Protein AF-A0A662IPY0-F1 (afdb_monomer)

Radius of gyration: 25.34 Å; Cα contacts (8 Å, |Δi|>4): 275; chains: 1; bounding box: 59×75×68 Å

Secondary structure (DSSP, 8-state):
-----------------------HHHHHHHHHHHHHHHHHHHHHHHHHHHHHHHHHHHHHHHT--GGGS-GGGS-----TTHHHHHHHHHHHHTT--HHHHHHHHHHHHHH--TTHHHHHHHHHHTTTS-HHHHHHTHHHHHHHTHHHHHHHHHHHHHHHHHHHHHGGGTT-HHHHHHHHHHHHHHHHHHHHHHHHH--HHHHHHHHHHHHHHHHHHHHHTTTTTSS---

pLDDT: mean 83.61, std 17.64, range [29.97, 98.0]

Structure (mmCIF, N/CA/C/O backbone):
data_AF-A0A662IPY0-F1
#
_entry.id   AF-A0A662IPY0-F1
#
loop_
_atom_site.group_PDB
_atom_site.id
_atom_site.type_symbol
_atom_site.label_atom_id
_atom_site.label_alt_id
_atom_site.label_comp_id
_atom_site.label_asym_id
_atom_site.label_entity_id
_atom_site.label_seq_id
_atom_site.pdbx_PDB_ins_code
_atom_site.Cartn_x
_atom_site.Cartn_y
_atom_site.Cartn_z
_atom_site.occupancy
_atom_site.B_iso_or_equiv
_atom_site.auth_seq_id
_atom_site.auth_comp_id
_atom_site.auth_asym_id
_atom_site.auth_atom_id
_atom_site.pdbx_PDB_model_num
ATOM 1 N N . MET A 1 1 ? 32.790 -61.354 -39.644 1.00 36.28 1 MET A N 1
ATOM 2 C CA . MET A 1 1 ? 32.568 -60.493 -38.460 1.00 36.28 1 MET A CA 1
ATOM 3 C C . MET A 1 1 ? 33.807 -59.638 -38.220 1.00 36.28 1 MET A C 1
ATOM 5 O O . MET A 1 1 ? 34.840 -60.177 -37.854 1.00 36.28 1 MET A O 1
ATOM 9 N N . ARG A 1 2 ? 33.738 -58.328 -38.489 1.00 30.30 2 ARG A N 1
ATOM 10 C CA . ARG A 1 2 ? 34.790 -57.357 -38.140 1.00 30.30 2 ARG A CA 1
ATOM 11 C C . ARG A 1 2 ? 34.234 -56.431 -37.061 1.00 30.30 2 ARG A C 1
ATOM 13 O O . ARG A 1 2 ? 33.261 -55.727 -37.305 1.00 30.30 2 ARG A O 1
ATOM 20 N N . PHE A 1 3 ? 34.842 -56.463 -35.880 1.00 31.56 3 PHE A N 1
ATOM 21 C CA . PHE A 1 3 ? 34.575 -55.521 -34.797 1.00 31.56 3 PHE A CA 1
ATOM 22 C C . PHE A 1 3 ? 35.143 -54.147 -35.168 1.00 31.56 3 PHE A C 1
ATOM 24 O O . PHE A 1 3 ? 36.354 -53.997 -35.324 1.00 31.56 3 PHE A O 1
ATOM 31 N N . VAL A 1 4 ? 34.277 -53.139 -35.281 1.00 36.03 4 VAL A N 1
ATOM 32 C CA . VAL A 1 4 ? 34.678 -51.731 -35.382 1.00 36.03 4 VAL A CA 1
ATOM 33 C C . VAL A 1 4 ? 34.415 -51.070 -34.032 1.00 36.03 4 VAL A C 1
ATOM 35 O O . VAL A 1 4 ? 33.273 -50.825 -33.652 1.00 36.03 4 VAL A O 1
ATOM 38 N N . LYS A 1 5 ? 35.494 -50.772 -33.301 1.00 38.62 5 LYS A N 1
ATOM 39 C CA . LYS A 1 5 ? 35.490 -49.842 -32.165 1.00 38.62 5 LYS A CA 1
ATOM 40 C C . LYS A 1 5 ? 35.165 -48.438 -32.690 1.00 38.62 5 LYS A C 1
ATOM 42 O O . LYS A 1 5 ? 36.007 -47.833 -33.347 1.00 38.62 5 LYS A O 1
ATOM 47 N N . LYS A 1 6 ? 33.999 -47.885 -32.345 1.00 37.50 6 LYS A N 1
ATOM 48 C CA . LYS A 1 6 ? 33.772 -46.431 -32.353 1.00 37.50 6 LYS A CA 1
ATOM 49 C C . LYS A 1 6 ? 33.757 -45.927 -30.913 1.00 37.50 6 LYS A C 1
ATOM 51 O O . LYS A 1 6 ? 32.804 -46.135 -30.172 1.00 37.50 6 LYS A O 1
ATOM 56 N N . ARG A 1 7 ? 34.869 -45.300 -30.523 1.00 37.81 7 ARG A N 1
ATOM 57 C CA . ARG A 1 7 ? 34.953 -44.386 -29.381 1.00 37.81 7 ARG A CA 1
ATOM 58 C C . ARG A 1 7 ? 34.329 -43.047 -29.773 1.00 37.81 7 ARG A C 1
ATOM 60 O O . ARG A 1 7 ? 34.528 -42.600 -30.897 1.00 37.81 7 ARG A O 1
ATOM 67 N N . GLY A 1 8 ? 33.746 -42.380 -28.783 1.00 31.66 8 GLY A N 1
ATOM 68 C CA . GLY A 1 8 ? 33.757 -40.921 -28.699 1.00 31.66 8 GLY A CA 1
ATOM 69 C C . GLY A 1 8 ? 32.453 -40.253 -29.106 1.00 31.66 8 GLY A C 1
ATOM 70 O O . GLY A 1 8 ? 32.097 -40.229 -30.278 1.00 31.66 8 GLY A O 1
ATOM 71 N N . GLY A 1 9 ? 31.779 -39.663 -28.121 1.00 29.97 9 GLY A N 1
ATOM 72 C CA . GLY A 1 9 ? 30.659 -38.763 -28.369 1.00 29.97 9 GLY A CA 1
ATOM 73 C C . GLY A 1 9 ? 29.626 -38.710 -27.253 1.00 29.97 9 GLY A C 1
ATOM 74 O O . GLY A 1 9 ? 28.438 -38.665 -27.552 1.00 29.97 9 GLY A O 1
ATOM 75 N N . TRP A 1 10 ? 30.041 -38.711 -25.980 1.00 31.23 10 TRP A N 1
ATOM 76 C CA . TRP A 1 10 ? 29.195 -38.156 -24.923 1.00 31.23 10 TRP A CA 1
ATOM 77 C C . TRP A 1 10 ? 28.991 -36.674 -25.249 1.00 31.23 10 TRP A C 1
ATOM 79 O O . TRP A 1 10 ? 29.852 -35.838 -24.980 1.00 31.23 10 TRP A O 1
ATOM 89 N N . ARG A 1 11 ? 27.867 -36.361 -25.901 1.00 30.98 11 ARG A N 1
ATOM 90 C CA . ARG A 1 11 ? 27.321 -35.009 -25.946 1.00 30.98 11 ARG A CA 1
ATOM 91 C C . ARG A 1 11 ? 26.931 -34.659 -24.517 1.00 30.98 11 ARG A C 1
ATOM 93 O O . ARG A 1 11 ? 25.821 -34.933 -24.078 1.00 30.98 11 ARG A O 1
ATOM 100 N N . VAL A 1 12 ? 27.887 -34.090 -23.794 1.00 36.81 12 VAL A N 1
ATOM 101 C CA . VAL A 1 12 ? 27.611 -33.267 -22.626 1.00 36.81 12 VAL A CA 1
ATOM 102 C C . VAL A 1 12 ? 26.726 -32.139 -23.143 1.00 36.81 12 VAL A C 1
ATOM 104 O O . VAL A 1 12 ? 27.172 -31.276 -23.898 1.00 36.81 12 VAL A O 1
ATOM 107 N N . LEU A 1 13 ? 25.435 -32.224 -22.828 1.00 35.84 13 LEU A N 1
ATOM 108 C CA . LEU A 1 13 ? 24.511 -31.107 -22.920 1.00 35.84 13 LEU A CA 1
ATOM 109 C C . LEU A 1 13 ? 25.093 -30.012 -22.029 1.00 35.84 13 LEU A C 1
ATOM 111 O O . LEU A 1 13 ? 24.948 -30.047 -20.810 1.00 35.84 13 LEU A O 1
ATOM 115 N N . ASN A 1 14 ? 25.811 -29.077 -22.647 1.00 30.81 14 ASN A N 1
ATOM 116 C CA . ASN A 1 14 ? 26.116 -27.795 -22.044 1.00 30.81 14 ASN A CA 1
ATOM 117 C C . ASN A 1 14 ? 24.769 -27.121 -21.764 1.00 30.81 14 ASN A C 1
ATOM 119 O O . ASN A 1 14 ? 24.220 -26.424 -22.615 1.00 30.81 14 ASN A O 1
ATOM 123 N N . LEU A 1 15 ? 24.239 -27.340 -20.559 1.00 34.00 15 LEU A N 1
ATOM 124 C CA . LEU A 1 15 ? 23.407 -26.367 -19.870 1.00 34.00 15 LEU A CA 1
ATOM 125 C C . LEU A 1 15 ? 24.279 -25.124 -19.692 1.00 34.00 15 LEU A C 1
ATOM 127 O O . LEU A 1 15 ? 24.904 -24.905 -18.658 1.00 34.00 15 LEU A O 1
ATOM 131 N N . HIS A 1 16 ? 24.374 -24.321 -20.748 1.00 34.22 16 HIS A N 1
ATOM 132 C CA . HIS A 1 16 ? 24.657 -22.915 -20.575 1.00 34.22 16 HIS A CA 1
ATOM 133 C C . HIS A 1 16 ? 23.498 -22.380 -19.747 1.00 34.22 16 HIS A C 1
ATOM 135 O O . HIS A 1 16 ? 22.401 -22.151 -20.251 1.00 34.22 16 HIS A O 1
ATOM 141 N N . ALA A 1 17 ? 23.754 -22.212 -18.451 1.00 37.50 17 ALA A N 1
ATOM 142 C CA . ALA A 1 17 ? 23.183 -21.099 -17.732 1.00 37.50 17 ALA A CA 1
ATOM 143 C C . ALA A 1 17 ? 23.476 -19.872 -18.600 1.00 37.50 17 ALA A C 1
ATOM 145 O O . ALA A 1 17 ? 24.597 -19.363 -18.624 1.00 37.50 17 ALA A O 1
ATOM 146 N N . VAL A 1 18 ? 22.495 -19.472 -19.406 1.00 36.94 18 VAL A N 1
ATOM 147 C CA . VAL A 1 18 ? 22.491 -18.161 -20.029 1.00 36.94 18 VAL A CA 1
ATOM 148 C C . VAL A 1 18 ? 22.333 -17.218 -18.851 1.00 36.94 18 VAL A C 1
ATOM 150 O O . VAL A 1 18 ? 21.228 -16.894 -18.427 1.00 36.94 18 VAL A O 1
ATOM 153 N N . VAL A 1 19 ? 23.461 -16.847 -18.250 1.00 42.06 19 VAL A N 1
ATOM 154 C CA . VAL A 1 19 ? 23.542 -15.647 -17.435 1.00 42.06 19 VAL A CA 1
ATOM 155 C C . VAL A 1 19 ? 23.276 -14.533 -18.433 1.00 42.06 19 VAL A C 1
ATOM 157 O O . VAL A 1 19 ? 24.183 -14.079 -19.128 1.00 42.06 19 VAL A O 1
ATOM 160 N N . VAL A 1 20 ? 22.000 -14.187 -18.611 1.00 52.69 20 VAL A N 1
ATOM 161 C CA . VAL A 1 20 ? 21.607 -13.021 -19.392 1.00 52.69 20 VAL A CA 1
ATOM 162 C C . VAL A 1 20 ? 22.327 -11.861 -18.725 1.00 52.69 20 VAL A C 1
ATOM 164 O O . VAL A 1 20 ? 22.060 -11.553 -17.563 1.00 52.69 20 VAL A O 1
ATOM 167 N N . ALA A 1 21 ? 23.311 -11.289 -19.417 1.00 60.31 21 ALA A N 1
ATOM 168 C CA . ALA A 1 21 ? 24.072 -10.175 -18.886 1.00 60.31 21 ALA A CA 1
ATOM 169 C C . ALA A 1 21 ? 23.080 -9.067 -18.516 1.00 60.31 21 ALA A C 1
ATOM 171 O O . ALA A 1 21 ? 22.341 -8.572 -19.369 1.00 60.31 21 ALA A O 1
ATOM 172 N N . VAL A 1 22 ? 23.023 -8.728 -17.228 1.00 72.12 22 VAL A N 1
ATOM 173 C CA . VAL A 1 22 ? 22.152 -7.667 -16.725 1.00 72.12 22 VAL A CA 1
ATOM 174 C C . VAL A 1 22 ? 22.632 -6.361 -17.342 1.00 72.12 22 VAL A C 1
ATOM 176 O O . VAL A 1 22 ? 23.734 -5.896 -17.035 1.00 72.12 22 VAL A O 1
ATOM 179 N N . THR A 1 23 ? 21.827 -5.797 -18.240 1.00 86.00 23 THR A N 1
ATOM 180 C CA . THR A 1 23 ? 22.185 -4.573 -18.961 1.00 86.00 23 THR A CA 1
ATOM 181 C C . THR A 1 23 ? 22.125 -3.359 -18.035 1.00 86.00 23 THR A C 1
ATOM 183 O O . THR A 1 23 ? 21.568 -3.422 -16.933 1.00 86.00 23 THR A O 1
ATOM 186 N N . ALA A 1 24 ? 22.712 -2.239 -18.464 1.00 90.81 24 ALA A N 1
ATOM 187 C CA . ALA A 1 24 ? 22.604 -0.985 -17.726 1.00 90.81 24 ALA A CA 1
ATOM 188 C C . ALA A 1 24 ? 21.128 -0.585 -17.551 1.00 90.81 24 ALA A C 1
ATOM 190 O O . ALA A 1 24 ? 20.704 -0.296 -16.437 1.00 90.81 24 ALA A O 1
ATOM 191 N N . GLU A 1 25 ? 20.320 -0.712 -18.604 1.00 93.94 25 GLU A N 1
ATOM 192 C CA . GLU A 1 25 ? 18.896 -0.351 -18.603 1.00 93.94 25 GLU A CA 1
ATOM 193 C C . GLU A 1 25 ? 18.083 -1.228 -17.639 1.00 93.94 25 GLU A C 1
ATOM 195 O O . GLU A 1 25 ? 17.195 -0.734 -16.945 1.00 93.94 25 GLU A O 1
ATOM 200 N N . ALA A 1 26 ? 18.420 -2.518 -17.523 1.00 93.81 26 ALA A N 1
ATOM 201 C CA . ALA A 1 26 ? 17.806 -3.401 -16.533 1.00 93.81 26 ALA A CA 1
ATOM 202 C C . ALA A 1 26 ? 18.109 -2.937 -15.096 1.00 93.81 26 ALA A C 1
ATOM 204 O O . ALA A 1 26 ? 17.208 -2.886 -14.258 1.00 93.81 26 ALA A O 1
ATOM 205 N N . LYS A 1 27 ? 19.357 -2.540 -14.804 1.00 94.62 27 LYS A N 1
ATOM 206 C CA . LYS A 1 27 ? 19.722 -1.986 -13.486 1.00 94.62 27 LYS A CA 1
ATOM 207 C C . LYS A 1 27 ? 18.994 -0.677 -13.204 1.00 94.62 27 LYS A C 1
ATOM 209 O O . LYS A 1 27 ? 18.576 -0.438 -12.073 1.00 94.62 27 LYS A O 1
ATOM 214 N N . GLU A 1 28 ? 18.831 0.163 -14.219 1.00 95.88 28 GLU A N 1
ATOM 215 C CA . GLU A 1 28 ? 18.117 1.429 -14.096 1.00 95.88 28 GLU A CA 1
ATOM 216 C C . GLU A 1 28 ? 16.639 1.238 -13.753 1.00 95.88 28 GLU A C 1
ATOM 218 O O . GLU A 1 28 ? 16.148 1.853 -12.801 1.00 95.88 28 GLU A O 1
ATOM 223 N N . LEU A 1 29 ? 15.958 0.343 -14.472 1.00 97.38 29 LEU A N 1
ATOM 224 C CA . LEU A 1 29 ? 14.573 -0.024 -14.195 1.00 97.38 29 LEU A CA 1
ATOM 225 C C . LEU A 1 29 ? 14.427 -0.637 -12.798 1.00 97.38 29 LEU A C 1
ATOM 227 O O . LEU A 1 29 ? 13.588 -0.197 -12.011 1.00 97.38 29 LEU A O 1
ATOM 231 N N . ALA A 1 30 ? 15.274 -1.612 -12.458 1.00 96.94 30 ALA A N 1
ATOM 232 C CA . ALA A 1 30 ? 15.253 -2.247 -11.145 1.00 96.94 30 ALA A CA 1
ATOM 233 C C . ALA A 1 30 ? 15.468 -1.231 -10.014 1.00 96.94 30 ALA A C 1
ATOM 235 O O . ALA A 1 30 ? 14.791 -1.299 -8.989 1.00 96.94 30 ALA A O 1
ATOM 236 N N . SER A 1 31 ? 16.363 -0.258 -10.205 1.00 97.19 31 SER A N 1
ATOM 237 C CA . SER A 1 31 ? 16.586 0.820 -9.241 1.00 97.19 31 SER A CA 1
ATOM 238 C C . SER A 1 31 ? 15.331 1.668 -9.032 1.00 97.19 31 SER A C 1
ATOM 240 O O . SER A 1 31 ? 14.985 1.942 -7.886 1.00 97.19 31 SER A O 1
ATOM 242 N N . ALA A 1 32 ? 14.643 2.073 -10.105 1.00 96.81 32 ALA A N 1
ATOM 243 C CA . ALA A 1 32 ? 13.422 2.874 -9.999 1.00 96.81 32 ALA A CA 1
ATOM 244 C C . ALA A 1 32 ? 12.303 2.111 -9.266 1.00 96.81 32 ALA A C 1
ATOM 246 O O . ALA A 1 32 ? 11.664 2.651 -8.362 1.00 96.81 32 ALA A O 1
ATOM 247 N N . LEU A 1 33 ? 12.118 0.829 -9.600 1.00 96.50 33 LEU A N 1
ATOM 248 C CA . LEU A 1 33 ? 11.143 -0.052 -8.950 1.00 96.50 33 LEU A CA 1
ATOM 249 C C . LEU A 1 33 ? 11.457 -0.271 -7.463 1.00 96.50 33 LEU A C 1
ATOM 251 O O . LEU A 1 33 ? 10.564 -0.148 -6.624 1.00 96.50 33 LEU A O 1
ATOM 255 N N . LYS A 1 34 ? 12.726 -0.541 -7.118 1.00 96.31 34 LYS A N 1
ATOM 256 C CA . LYS A 1 34 ? 13.182 -0.673 -5.722 1.00 96.31 34 LYS A CA 1
ATOM 257 C C . LYS A 1 34 ? 12.916 0.585 -4.920 1.00 96.31 34 LYS A C 1
ATOM 259 O O . LYS A 1 34 ? 12.553 0.497 -3.750 1.00 96.31 34 LYS A O 1
ATOM 264 N N . GLU A 1 35 ? 13.119 1.744 -5.529 1.00 95.94 35 GLU A N 1
ATOM 265 C CA . GLU A 1 35 ? 12.922 3.002 -4.835 1.00 95.94 35 GLU A CA 1
ATOM 266 C C . GLU A 1 35 ? 11.445 3.258 -4.521 1.00 95.94 35 GLU A C 1
ATOM 268 O O . GLU A 1 35 ? 11.114 3.552 -3.374 1.00 95.94 35 GLU A O 1
ATOM 273 N N . MET A 1 36 ? 10.546 3.041 -5.489 1.00 94.56 36 MET A N 1
ATOM 274 C CA . MET A 1 36 ? 9.100 3.110 -5.242 1.00 94.56 36 MET A CA 1
ATOM 275 C C . MET A 1 36 ? 8.657 2.103 -4.176 1.00 94.56 36 MET A C 1
ATOM 277 O O . MET A 1 36 ? 7.925 2.463 -3.255 1.00 94.56 36 MET A O 1
ATOM 281 N N . ALA A 1 37 ? 9.143 0.858 -4.255 1.00 93.56 37 ALA A N 1
ATOM 282 C CA . ALA A 1 37 ? 8.852 -0.173 -3.261 1.00 93.56 37 ALA A CA 1
ATOM 283 C C . ALA A 1 37 ? 9.331 0.232 -1.857 1.00 93.56 37 ALA A C 1
ATOM 285 O O . ALA A 1 37 ? 8.626 0.014 -0.873 1.00 93.56 37 ALA A O 1
ATOM 286 N N . ARG A 1 38 ? 10.512 0.854 -1.753 1.00 95.25 38 ARG A N 1
ATOM 287 C CA . ARG A 1 38 ? 11.052 1.355 -0.485 1.00 95.25 38 ARG A CA 1
ATOM 288 C C . ARG A 1 38 ? 10.189 2.473 0.094 1.00 95.25 38 ARG A C 1
ATOM 290 O O . ARG A 1 38 ? 9.841 2.388 1.267 1.00 95.25 38 ARG A O 1
ATOM 297 N N . ILE A 1 39 ? 9.819 3.468 -0.716 1.00 94.94 39 ILE A N 1
ATOM 298 C CA . ILE A 1 39 ? 8.944 4.571 -0.288 1.00 94.94 39 ILE A CA 1
ATOM 299 C C . ILE A 1 39 ? 7.627 4.008 0.259 1.00 94.94 39 ILE A C 1
ATOM 301 O O . ILE A 1 39 ? 7.219 4.342 1.369 1.00 94.94 39 ILE A O 1
ATOM 305 N N . LEU A 1 40 ? 7.001 3.089 -0.479 1.00 92.12 40 LEU A N 1
ATOM 306 C CA . LEU A 1 40 ? 5.762 2.442 -0.054 1.00 92.12 40 LEU A CA 1
ATOM 307 C C . LEU A 1 40 ? 5.911 1.632 1.229 1.00 92.12 40 LEU A C 1
ATOM 309 O O . LEU A 1 40 ? 5.035 1.689 2.086 1.00 92.12 40 LEU A O 1
ATOM 313 N N . LYS A 1 41 ? 7.010 0.891 1.380 1.00 92.06 41 LYS A N 1
ATOM 314 C CA . LYS A 1 41 ? 7.289 0.123 2.595 1.00 92.06 41 LYS A CA 1
ATOM 315 C C . LYS A 1 41 ? 7.454 1.036 3.810 1.00 92.06 41 LYS A C 1
ATOM 317 O O . LYS A 1 41 ? 6.935 0.715 4.879 1.00 92.06 41 LYS A O 1
ATOM 322 N N . ASP A 1 42 ? 8.145 2.162 3.644 1.00 93.44 42 ASP A N 1
ATOM 323 C CA . ASP A 1 42 ? 8.350 3.145 4.707 1.00 93.44 42 ASP A CA 1
ATOM 324 C C . ASP A 1 42 ? 7.023 3.803 5.116 1.00 93.44 42 ASP A C 1
ATOM 326 O O . ASP A 1 42 ? 6.739 3.905 6.311 1.00 93.44 42 ASP A O 1
ATOM 330 N N . VAL A 1 43 ? 6.179 4.184 4.149 1.00 92.81 43 VAL A N 1
ATOM 331 C CA . VAL A 1 43 ? 4.832 4.718 4.418 1.00 92.81 43 VAL A CA 1
ATOM 332 C C . VAL A 1 43 ? 3.944 3.665 5.073 1.00 92.81 43 VAL A C 1
ATOM 334 O O . VAL A 1 43 ? 3.318 3.956 6.087 1.00 92.81 43 VAL A O 1
ATOM 337 N N . ARG A 1 44 ? 3.929 2.428 4.561 1.00 90.50 44 ARG A N 1
ATOM 338 C CA . ARG A 1 44 ? 3.144 1.330 5.143 1.00 90.50 44 ARG A CA 1
ATOM 339 C C . ARG A 1 44 ? 3.478 1.138 6.614 1.00 90.50 44 ARG A C 1
ATOM 341 O O . ARG A 1 44 ? 2.562 1.036 7.417 1.00 90.50 44 ARG A O 1
ATOM 348 N N . ARG A 1 45 ? 4.771 1.099 6.959 1.00 91.44 45 ARG A N 1
ATOM 349 C CA . ARG A 1 45 ? 5.214 0.941 8.349 1.00 91.44 45 ARG A CA 1
ATOM 350 C C . ARG A 1 45 ? 4.698 2.084 9.220 1.00 91.44 45 ARG A C 1
ATOM 352 O O . ARG A 1 45 ? 4.042 1.822 10.210 1.00 91.44 45 ARG A O 1
ATOM 359 N N . LYS A 1 46 ? 4.911 3.335 8.804 1.00 92.12 46 LYS A N 1
ATOM 360 C CA . LYS A 1 46 ? 4.442 4.515 9.546 1.00 92.12 46 LYS A CA 1
ATOM 361 C C . LYS A 1 46 ? 2.932 4.495 9.817 1.00 92.12 46 LYS A C 1
ATOM 363 O O . LYS A 1 46 ? 2.497 4.828 10.910 1.00 92.12 46 LYS A O 1
ATOM 368 N N . VAL A 1 47 ? 2.144 4.142 8.803 1.00 90.88 47 VAL A N 1
ATOM 369 C CA . VAL A 1 47 ? 0.678 4.091 8.895 1.00 90.88 47 VAL A CA 1
ATOM 370 C C . VAL A 1 47 ? 0.226 2.913 9.760 1.00 90.88 47 VAL A C 1
ATOM 372 O O . VAL A 1 47 ? -0.723 3.050 10.524 1.00 90.88 47 VAL A O 1
ATOM 375 N N . TYR A 1 48 ? 0.908 1.770 9.654 1.00 90.19 48 TYR A N 1
ATOM 376 C CA . TYR A 1 48 ? 0.675 0.612 10.511 1.00 90.19 48 TYR A CA 1
ATOM 377 C C . TYR A 1 48 ? 0.933 0.956 11.984 1.00 90.19 48 TYR A C 1
ATOM 379 O O . TYR A 1 48 ? 0.026 0.783 12.790 1.00 90.19 48 TYR A O 1
ATOM 387 N N . ASP A 1 49 ? 2.102 1.521 12.301 1.00 91.75 49 ASP A N 1
ATOM 388 C CA . ASP A 1 49 ? 2.483 1.900 13.668 1.00 91.75 49 ASP A CA 1
ATOM 389 C C . ASP A 1 49 ? 1.466 2.902 14.254 1.00 91.75 49 ASP A C 1
ATOM 391 O O . ASP A 1 49 ? 0.917 2.683 15.330 1.00 91.75 49 ASP A O 1
ATOM 395 N N . ALA A 1 50 ? 1.113 3.951 13.498 1.00 93.12 50 ALA A N 1
ATOM 396 C CA . ALA A 1 50 ? 0.112 4.940 13.913 1.00 93.12 50 ALA A CA 1
ATOM 397 C C . ALA A 1 50 ? -1.277 4.332 14.164 1.00 93.12 50 ALA A C 1
ATOM 399 O O . ALA A 1 50 ? -1.954 4.689 15.127 1.00 93.12 50 ALA A O 1
ATOM 400 N N . SER A 1 51 ? -1.712 3.417 13.298 1.00 91.69 51 SER A N 1
ATOM 401 C CA . SER A 1 51 ? -2.987 2.717 13.448 1.00 91.69 51 SER A CA 1
ATOM 402 C C . SER A 1 51 ? -2.989 1.780 14.658 1.00 91.69 51 SER A C 1
ATOM 404 O O . SER A 1 51 ? -4.002 1.685 15.348 1.00 91.69 51 SER A O 1
ATOM 406 N N . GLU A 1 52 ? -1.893 1.061 14.905 1.00 91.44 52 GLU A N 1
ATOM 407 C CA . GLU A 1 52 ? -1.766 0.164 16.057 1.00 91.44 52 GLU A CA 1
ATOM 408 C C . GLU A 1 52 ? -1.797 0.963 17.364 1.00 91.44 52 GLU A C 1
ATOM 410 O O . GLU A 1 52 ? -2.623 0.678 18.232 1.00 91.44 52 GLU A O 1
ATOM 415 N N . GLU A 1 53 ? -1.009 2.036 17.458 1.00 93.75 53 GLU A N 1
ATOM 416 C CA . GLU A 1 53 ? -1.018 2.932 18.616 1.00 93.75 53 GLU A CA 1
ATOM 417 C C . GLU A 1 53 ? -2.392 3.572 18.855 1.00 93.75 53 GLU A C 1
ATOM 419 O O . GLU A 1 53 ? -2.863 3.615 19.993 1.00 93.75 53 GLU A O 1
ATOM 424 N N . ALA A 1 54 ? -3.064 4.037 17.794 1.00 94.31 54 ALA A N 1
ATOM 425 C CA . ALA A 1 54 ? -4.420 4.579 17.882 1.00 94.31 54 ALA A CA 1
ATOM 426 C C . ALA A 1 54 ? -5.408 3.558 18.460 1.00 94.31 54 ALA A C 1
ATOM 428 O O . ALA A 1 54 ? -6.260 3.904 19.279 1.00 94.31 54 ALA A O 1
ATOM 429 N N . PHE A 1 55 ? -5.303 2.296 18.035 1.00 93.25 55 PHE A N 1
ATOM 430 C CA . PHE A 1 55 ? -6.179 1.227 18.500 1.00 93.25 55 PHE A CA 1
ATOM 431 C C . PHE A 1 55 ? -5.915 0.878 19.970 1.00 93.25 55 PHE A C 1
ATOM 433 O O . PHE A 1 55 ? -6.856 0.725 20.749 1.00 93.25 55 PHE A O 1
ATOM 440 N N . GLU A 1 56 ? -4.647 0.795 20.376 1.00 92.81 56 GLU A N 1
ATOM 441 C CA . GLU A 1 56 ? -4.261 0.549 21.768 1.00 92.81 56 GLU A CA 1
ATOM 442 C C . GLU A 1 56 ? -4.686 1.685 22.705 1.00 92.81 56 GLU A C 1
ATOM 444 O O . GLU A 1 56 ? -5.229 1.432 23.783 1.00 92.81 56 GLU A O 1
ATOM 449 N N . GLU A 1 57 ? -4.499 2.940 22.293 1.00 95.38 57 GLU A N 1
ATOM 450 C CA . GLU A 1 57 ? -4.993 4.103 23.034 1.00 95.38 57 GLU A CA 1
ATOM 451 C C . GLU A 1 57 ? -6.515 4.083 23.167 1.00 95.38 57 GLU A C 1
ATOM 453 O O . GLU A 1 57 ? -7.028 4.225 24.279 1.00 95.38 57 GLU A O 1
ATOM 458 N N . ALA A 1 58 ? -7.233 3.806 22.076 1.00 95.25 58 ALA A N 1
ATOM 459 C CA . ALA A 1 58 ? -8.683 3.674 22.097 1.00 95.25 58 ALA A CA 1
ATOM 460 C C . ALA A 1 58 ? -9.152 2.569 23.062 1.00 95.25 58 ALA A C 1
ATOM 462 O O . ALA A 1 58 ? -10.075 2.791 23.847 1.00 95.25 58 ALA A O 1
ATOM 463 N N . MET A 1 59 ? -8.501 1.398 23.068 1.00 93.38 59 MET A N 1
ATOM 464 C CA . MET A 1 59 ? -8.814 0.324 24.021 1.00 93.38 59 MET A CA 1
ATOM 465 C C . MET A 1 59 ? -8.606 0.764 25.472 1.00 93.38 59 MET A C 1
ATOM 467 O O . MET A 1 59 ? -9.477 0.516 26.311 1.00 93.38 59 MET A O 1
ATOM 471 N N . ARG A 1 60 ? -7.488 1.443 25.772 1.00 93.44 60 ARG A N 1
ATOM 472 C CA . ARG A 1 60 ? -7.198 1.956 27.121 1.00 93.44 60 ARG A CA 1
ATOM 473 C C . ARG A 1 60 ? -8.240 2.973 27.577 1.00 93.44 60 ARG A C 1
ATOM 475 O O . ARG A 1 60 ? -8.732 2.863 28.697 1.00 93.44 60 ARG A O 1
ATOM 482 N N . GLU A 1 61 ? -8.607 3.920 26.718 1.00 95.62 61 GLU A N 1
ATOM 483 C CA . GLU A 1 61 ? -9.593 4.960 27.035 1.00 95.62 61 GLU A CA 1
ATOM 484 C C . GLU A 1 61 ? -11.006 4.394 27.234 1.00 95.62 61 GLU A C 1
ATOM 486 O O . GLU A 1 61 ? -11.712 4.796 28.159 1.00 95.62 61 GLU A O 1
ATOM 491 N N . VAL A 1 62 ? -11.410 3.417 26.416 1.00 93.94 62 VAL A N 1
ATOM 492 C CA . VAL A 1 62 ? -12.710 2.735 26.550 1.00 93.94 62 VAL A CA 1
ATOM 493 C C . VAL A 1 62 ? -12.702 1.724 27.711 1.00 93.94 62 VAL A C 1
ATOM 495 O O . VAL A 1 62 ? -13.759 1.271 28.168 1.00 93.94 62 VAL A O 1
ATOM 498 N N . GLY A 1 63 ? -11.527 1.373 28.239 1.00 91.38 63 GLY A N 1
ATOM 499 C CA . GLY A 1 63 ? -11.358 0.410 29.326 1.00 91.38 63 GLY A CA 1
ATOM 500 C C . GLY A 1 63 ? -11.628 -1.029 28.886 1.00 91.38 63 GLY A C 1
ATOM 501 O O . GLY A 1 63 ? -12.326 -1.761 29.587 1.00 91.38 63 GLY A O 1
ATOM 502 N N . ILE A 1 64 ? -11.135 -1.408 27.706 1.00 88.50 64 ILE A N 1
ATOM 503 C CA . ILE A 1 64 ? -11.142 -2.778 27.183 1.00 88.50 64 ILE A CA 1
ATOM 504 C C . ILE A 1 64 ? -9.750 -3.386 27.386 1.00 88.50 64 ILE A C 1
ATOM 506 O O . ILE A 1 64 ? -8.737 -2.758 27.090 1.00 88.50 64 ILE A O 1
ATOM 510 N N . SER A 1 65 ? -9.695 -4.618 27.898 1.00 85.06 65 SER A N 1
ATOM 511 C CA . SER A 1 65 ? -8.433 -5.353 28.040 1.00 85.06 65 SER A CA 1
ATOM 512 C C . SER A 1 65 ? -7.869 -5.745 26.673 1.00 85.06 65 SER A C 1
ATOM 514 O O . SER A 1 65 ? -8.618 -6.167 25.797 1.00 85.06 65 SER A O 1
ATOM 516 N N . GLU A 1 66 ? -6.546 -5.712 26.512 1.00 79.56 66 GLU A N 1
ATOM 517 C CA . GLU A 1 66 ? -5.865 -6.125 25.274 1.00 79.56 66 GLU A CA 1
ATOM 518 C C . GLU A 1 66 ? -6.194 -7.560 24.829 1.00 79.56 66 GLU A C 1
ATOM 520 O O . GLU A 1 66 ? -6.128 -7.865 23.638 1.00 79.56 66 GLU A O 1
ATOM 525 N N . TRP A 1 67 ? -6.566 -8.433 25.772 1.00 79.44 67 TRP A N 1
ATOM 526 C CA . TRP A 1 67 ? -6.953 -9.824 25.515 1.00 79.44 67 TRP A CA 1
ATOM 527 C C . TRP A 1 67 ? -8.393 -9.976 25.014 1.00 79.44 67 TRP A C 1
ATOM 529 O O . TRP A 1 67 ? -8.759 -11.037 24.514 1.00 79.44 67 TRP A O 1
ATOM 539 N N . ALA A 1 68 ? -9.219 -8.935 25.144 1.00 81.19 68 ALA A N 1
ATOM 540 C CA . ALA A 1 68 ? -10.618 -8.961 24.727 1.00 81.19 68 ALA A CA 1
ATOM 541 C C . ALA A 1 68 ? -10.787 -8.902 23.203 1.00 81.19 68 ALA A C 1
ATOM 543 O O . ALA A 1 68 ? -11.817 -9.341 22.690 1.00 81.19 68 ALA A O 1
ATOM 544 N N . VAL A 1 69 ? -9.790 -8.364 22.490 1.00 82.81 69 VAL A N 1
ATOM 545 C CA . VAL A 1 69 ? -9.770 -8.291 21.027 1.00 82.81 69 VAL A CA 1
ATOM 546 C C . VAL A 1 69 ? -8.631 -9.168 20.497 1.00 82.81 69 VAL A C 1
ATOM 548 O O . VAL A 1 69 ? -7.463 -8.776 20.583 1.00 82.81 69 VAL A O 1
ATOM 551 N N . PRO A 1 70 ? -8.941 -10.343 19.919 1.00 80.12 70 PRO A N 1
ATOM 552 C CA . PRO A 1 70 ? -7.954 -11.177 19.246 1.00 80.12 70 PRO A CA 1
ATOM 553 C C . PRO A 1 70 ? -7.118 -10.392 18.229 1.00 80.12 70 PRO A C 1
ATOM 555 O O . PRO A 1 70 ? -7.643 -9.577 17.470 1.00 80.12 70 PRO A O 1
ATOM 558 N N . SER A 1 71 ? -5.819 -10.692 18.150 1.00 79.25 71 SER A N 1
ATOM 559 C CA . SER A 1 71 ? -4.882 -10.016 17.236 1.00 79.25 71 SER A CA 1
ATOM 560 C C . SER A 1 71 ? -5.322 -10.061 15.768 1.00 79.25 71 SER A C 1
ATOM 562 O O . SER A 1 71 ? -5.049 -9.135 15.012 1.00 79.25 71 SER A O 1
ATOM 564 N N . VAL A 1 72 ? -6.068 -11.094 15.365 1.00 75.69 72 VAL A N 1
ATOM 565 C CA . VAL A 1 72 ? -6.617 -11.235 14.006 1.00 75.69 72 VAL A CA 1
ATOM 566 C C . VAL A 1 72 ? -7.652 -10.166 13.642 1.00 75.69 72 VAL A C 1
ATOM 568 O O . VAL A 1 72 ? -7.852 -9.918 12.450 1.00 75.69 72 VAL A O 1
ATOM 571 N N . PHE A 1 73 ? -8.281 -9.541 14.641 1.00 78.06 73 PHE A N 1
ATOM 572 C CA . PHE A 1 73 ? -9.253 -8.454 14.492 1.00 78.06 73 PHE A CA 1
ATOM 573 C C . PHE A 1 73 ? -8.648 -7.080 14.779 1.00 78.06 73 PHE A C 1
ATOM 575 O O . PHE A 1 73 ? -9.329 -6.069 14.626 1.00 78.06 73 PHE A O 1
ATOM 582 N N . ARG A 1 74 ? -7.361 -7.016 15.147 1.00 78.69 74 ARG A N 1
ATOM 583 C CA . ARG A 1 74 ? -6.670 -5.733 15.218 1.00 78.69 74 ARG A CA 1
ATOM 584 C C . ARG A 1 74 ? -6.591 -5.128 13.808 1.00 78.69 74 ARG A C 1
ATOM 586 O O . ARG A 1 74 ? -6.331 -5.861 12.840 1.00 78.69 74 ARG A O 1
ATOM 593 N N . PRO A 1 75 ? -6.846 -3.819 13.662 1.00 72.56 75 PRO A N 1
ATOM 594 C CA . PRO A 1 75 ? -6.744 -3.144 12.377 1.00 72.56 75 PRO A CA 1
ATOM 595 C C . PRO A 1 75 ? -5.350 -3.331 11.782 1.00 72.56 75 PRO A C 1
ATOM 597 O O . PRO A 1 75 ? -4.342 -3.126 12.451 1.00 72.56 75 PRO A O 1
ATOM 600 N N . THR A 1 76 ? -5.288 -3.752 10.521 1.00 71.94 76 THR A N 1
ATOM 601 C CA . THR A 1 76 ? -4.023 -3.967 9.808 1.00 71.94 76 THR A CA 1
ATOM 602 C C . THR A 1 76 ? -4.067 -3.242 8.477 1.00 71.94 76 THR A C 1
ATOM 604 O O . THR A 1 76 ? -5.036 -3.347 7.724 1.00 71.94 76 THR A O 1
ATOM 607 N N . MET A 1 77 ? -2.993 -2.515 8.180 1.00 73.31 77 MET A N 1
ATOM 608 C CA . MET A 1 77 ? -2.861 -1.735 6.955 1.00 73.31 77 MET A CA 1
ATOM 609 C C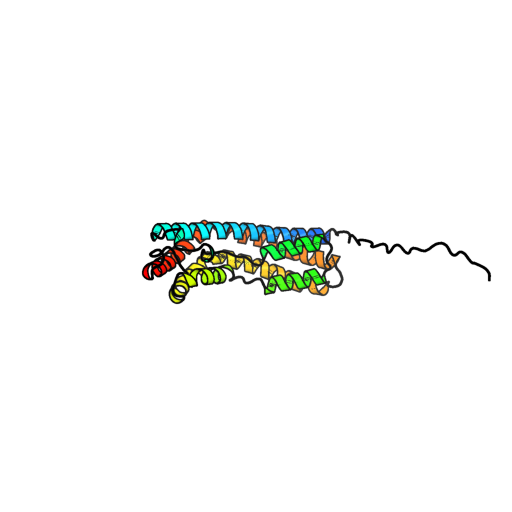 . MET A 1 77 ? -1.961 -2.474 5.969 1.00 73.31 77 MET A C 1
ATOM 611 O O . MET A 1 77 ? -0.742 -2.546 6.133 1.00 73.31 77 MET A O 1
ATOM 615 N N . VAL A 1 78 ? -2.574 -3.046 4.931 1.00 72.44 78 VAL A N 1
ATOM 616 C CA . VAL A 1 78 ? -1.867 -3.795 3.886 1.00 72.44 78 VAL A CA 1
ATOM 617 C C . VAL A 1 78 ? -1.857 -2.985 2.596 1.00 72.44 78 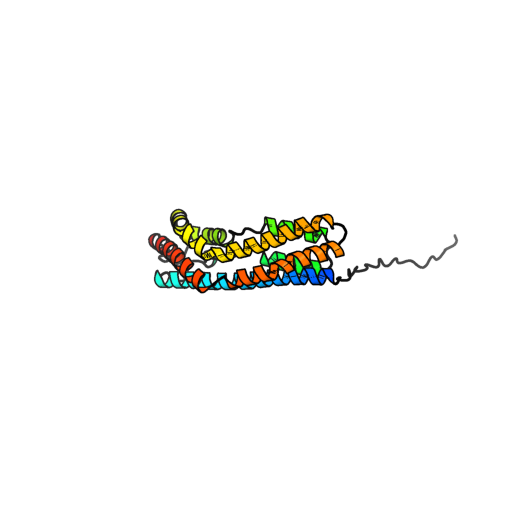VAL A C 1
ATOM 619 O O . VAL A 1 78 ? -2.906 -2.719 2.016 1.00 72.44 78 VAL A O 1
ATOM 622 N N . PHE A 1 79 ? -0.661 -2.626 2.128 1.00 78.50 79 PHE A N 1
ATOM 623 C CA . PHE A 1 79 ? -0.456 -2.128 0.767 1.00 78.50 79 PHE A CA 1
ATOM 624 C C . PHE A 1 79 ? -0.056 -3.314 -0.097 1.00 78.50 79 PHE A C 1
ATOM 626 O O . PHE A 1 79 ? 1.020 -3.872 0.093 1.00 78.50 79 PHE A O 1
ATOM 633 N N . THR A 1 80 ? -0.907 -3.723 -1.032 1.00 76.38 80 THR A N 1
ATOM 634 C CA . THR A 1 80 ? -0.615 -4.899 -1.876 1.00 76.38 80 THR A CA 1
ATOM 635 C C . THR A 1 80 ? 0.462 -4.636 -2.924 1.00 76.38 80 THR A C 1
ATOM 637 O O . THR A 1 80 ? 0.981 -5.580 -3.500 1.00 76.38 80 THR A O 1
ATOM 640 N N . VAL A 1 81 ? 0.822 -3.372 -3.157 1.00 78.50 81 VAL A N 1
ATOM 641 C CA . VAL A 1 81 ? 1.707 -2.942 -4.250 1.00 78.50 81 VAL A CA 1
ATOM 642 C C . VAL A 1 81 ? 3.199 -2.960 -3.917 1.00 78.50 81 VAL A C 1
ATOM 644 O O . VAL A 1 81 ? 4.024 -3.015 -4.827 1.00 78.50 81 VAL A O 1
ATOM 647 N N . ASP A 1 82 ? 3.587 -2.932 -2.639 1.00 81.12 82 ASP A N 1
ATOM 648 C CA . ASP A 1 82 ? 4.998 -2.768 -2.265 1.00 81.12 82 ASP A CA 1
ATOM 649 C C . ASP A 1 82 ? 5.836 -4.029 -2.551 1.00 81.12 82 ASP A C 1
ATOM 651 O O . ASP A 1 82 ? 6.906 -3.954 -3.164 1.00 81.12 82 ASP A O 1
ATOM 655 N N . ALA A 1 83 ? 5.333 -5.203 -2.162 1.00 84.31 83 ALA A N 1
ATOM 656 C CA . ALA A 1 83 ? 6.010 -6.479 -2.375 1.00 84.31 83 ALA A CA 1
ATOM 657 C C . ALA A 1 83 ? 6.088 -6.893 -3.861 1.00 84.31 83 ALA A C 1
ATOM 659 O O . ALA A 1 83 ? 7.162 -7.340 -4.285 1.00 84.31 83 ALA A O 1
ATOM 660 N N . PRO A 1 84 ? 5.040 -6.710 -4.688 1.00 89.00 84 PRO A N 1
ATOM 661 C CA . PRO A 1 84 ? 5.123 -6.922 -6.130 1.00 89.00 84 PRO A CA 1
ATOM 662 C C . PRO A 1 84 ? 6.163 -6.038 -6.822 1.00 89.00 84 PRO A C 1
ATOM 664 O O . PRO A 1 84 ? 6.947 -6.555 -7.614 1.00 89.00 84 PRO A O 1
ATOM 667 N N . LEU A 1 85 ? 6.263 -4.746 -6.482 1.00 91.06 85 LEU A N 1
ATOM 668 C CA . LEU A 1 85 ? 7.286 -3.858 -7.056 1.00 91.06 85 LEU A CA 1
ATOM 669 C C . LEU A 1 85 ? 8.712 -4.320 -6.716 1.00 91.06 85 LEU A C 1
ATOM 671 O O . LEU A 1 85 ? 9.584 -4.355 -7.588 1.00 91.06 85 LEU A O 1
ATOM 675 N N . GLY A 1 86 ? 8.955 -4.724 -5.464 1.00 91.88 86 GLY A N 1
ATOM 676 C CA . GLY A 1 86 ? 10.246 -5.282 -5.047 1.00 91.88 86 GLY A CA 1
ATOM 677 C C . GLY A 1 86 ? 10.572 -6.620 -5.730 1.00 91.88 86 GLY A C 1
ATOM 678 O O . GLY A 1 86 ? 11.725 -6.879 -6.098 1.00 91.88 86 GLY A O 1
ATOM 679 N N . SER A 1 87 ? 9.550 -7.452 -5.943 1.00 92.69 87 SER A N 1
ATOM 680 C CA . SER A 1 87 ? 9.667 -8.739 -6.640 1.00 92.69 87 SER A CA 1
ATOM 681 C C . SER A 1 87 ? 9.981 -8.544 -8.123 1.00 92.69 87 SER A C 1
ATOM 683 O O . SER A 1 87 ? 10.913 -9.168 -8.634 1.00 92.69 87 SER A O 1
ATOM 685 N N . LEU A 1 88 ? 9.286 -7.615 -8.786 1.00 94.62 88 LEU A N 1
ATOM 686 C CA . LEU A 1 88 ? 9.542 -7.237 -10.173 1.00 94.62 88 LEU A CA 1
ATOM 687 C C . LEU A 1 88 ? 10.957 -6.682 -10.344 1.00 94.62 88 LEU A C 1
ATOM 689 O O . LEU A 1 88 ? 11.674 -7.105 -11.246 1.00 94.62 88 LEU A O 1
ATOM 693 N N . ALA A 1 89 ? 11.412 -5.804 -9.446 1.00 95.06 89 ALA A N 1
ATOM 694 C CA . ALA A 1 89 ? 12.780 -5.295 -9.499 1.00 95.06 89 ALA A CA 1
ATOM 695 C C . ALA A 1 89 ? 13.826 -6.420 -9.413 1.00 95.06 89 ALA A C 1
ATOM 697 O O . ALA A 1 89 ? 14.796 -6.438 -10.169 1.00 95.06 89 ALA A O 1
ATOM 698 N N . SER A 1 90 ? 13.601 -7.388 -8.520 1.00 94.19 90 SER A N 1
ATOM 699 C CA . SER A 1 90 ? 14.465 -8.564 -8.373 1.00 94.19 90 SER A CA 1
ATOM 700 C C . SER A 1 90 ? 14.434 -9.466 -9.613 1.00 94.19 90 SER A C 1
ATOM 702 O O . SER A 1 90 ? 15.444 -10.073 -9.962 1.00 94.19 90 SER A O 1
ATOM 704 N N . ALA A 1 91 ? 13.285 -9.569 -10.285 1.00 93.75 91 ALA A N 1
ATOM 705 C CA . ALA A 1 91 ? 13.136 -10.313 -11.531 1.00 93.75 91 ALA A CA 1
ATOM 706 C C . ALA A 1 91 ? 13.888 -9.634 -12.689 1.00 93.75 91 ALA A C 1
ATOM 708 O O . ALA A 1 91 ? 14.631 -10.299 -13.412 1.00 93.75 91 ALA A O 1
ATOM 709 N N . VAL A 1 92 ? 13.779 -8.306 -12.815 1.00 94.62 92 VAL A N 1
ATOM 710 C CA . VAL A 1 92 ? 14.529 -7.500 -13.797 1.00 94.62 92 VAL A CA 1
ATOM 711 C C . VAL A 1 92 ? 16.038 -7.709 -13.643 1.00 94.62 92 VAL A C 1
ATOM 713 O O . VAL A 1 92 ? 16.729 -7.953 -14.632 1.00 94.62 92 VAL A O 1
ATOM 716 N N . GLU A 1 93 ? 16.552 -7.726 -12.410 1.00 92.69 93 GLU A N 1
ATOM 717 C CA . GLU A 1 93 ? 17.968 -8.020 -12.131 1.00 92.69 93 GLU A CA 1
ATOM 718 C C . GLU A 1 93 ? 18.383 -9.457 -12.463 1.00 92.69 93 GLU A C 1
ATOM 720 O O . GLU A 1 93 ? 19.559 -9.716 -12.694 1.00 92.69 93 GLU A O 1
ATOM 725 N N . LYS A 1 94 ? 17.436 -10.395 -12.513 1.00 92.19 94 LYS A N 1
ATOM 726 C CA . LYS A 1 94 ? 17.672 -11.777 -12.957 1.00 92.19 94 LYS A CA 1
ATOM 727 C C . LYS A 1 94 ? 17.536 -11.947 -14.470 1.00 92.19 94 LYS A C 1
ATOM 729 O O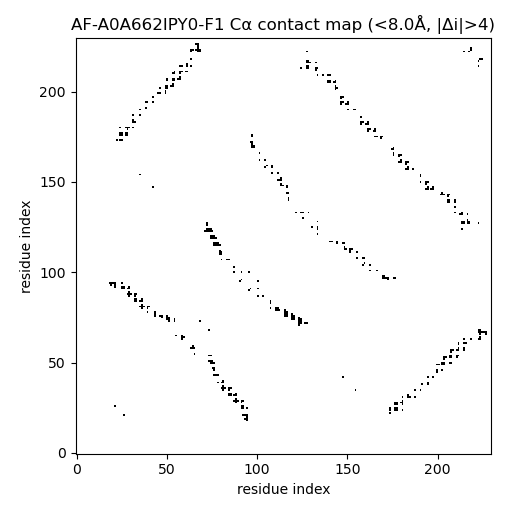 . LYS A 1 94 ? 17.729 -13.049 -14.975 1.00 92.19 94 LYS A O 1
ATOM 734 N N . GLY A 1 95 ? 17.240 -10.869 -15.196 1.00 91.44 95 GLY A N 1
ATOM 735 C CA . GLY A 1 95 ? 17.260 -10.852 -16.651 1.00 91.44 95 GLY A CA 1
ATOM 736 C C . GLY A 1 95 ? 15.965 -11.299 -17.324 1.00 91.44 95 GLY A C 1
ATOM 737 O O . GLY A 1 95 ? 16.039 -11.691 -18.490 1.00 91.44 95 GLY A O 1
ATOM 738 N N . VAL A 1 96 ? 14.803 -11.187 -16.662 1.00 93.44 96 VAL A N 1
ATOM 739 C CA . VAL A 1 96 ? 13.488 -11.393 -17.314 1.00 93.44 96 VAL A CA 1
ATOM 740 C C . VAL A 1 96 ? 13.327 -10.532 -18.571 1.00 93.44 96 VAL A C 1
ATOM 742 O O . VAL A 1 96 ? 14.022 -9.525 -18.743 1.00 93.44 96 VAL A O 1
ATOM 745 N N . ASP A 1 97 ? 12.469 -10.963 -19.491 1.00 93.56 97 ASP A N 1
ATOM 746 C CA . ASP A 1 97 ? 12.169 -10.227 -20.720 1.00 93.56 97 ASP A CA 1
ATOM 747 C C . ASP A 1 97 ? 11.200 -9.052 -20.492 1.00 93.56 97 ASP A C 1
ATOM 749 O O . ASP A 1 97 ? 10.703 -8.810 -19.392 1.00 93.56 97 ASP A O 1
ATOM 753 N N . ASP A 1 98 ? 11.012 -8.259 -21.541 1.00 93.81 98 ASP A N 1
ATOM 754 C CA . ASP A 1 98 ? 10.151 -7.081 -21.561 1.00 93.81 98 ASP A CA 1
ATOM 755 C C . ASP A 1 98 ? 8.662 -7.401 -21.493 1.00 93.81 98 ASP A C 1
ATOM 757 O O . ASP A 1 98 ? 7.925 -6.650 -20.854 1.00 93.81 98 ASP A O 1
ATOM 761 N N . MET A 1 99 ? 8.234 -8.525 -22.070 1.00 95.06 99 MET A N 1
ATOM 762 C CA . MET A 1 99 ? 6.848 -8.980 -21.973 1.00 95.06 99 MET A CA 1
ATOM 763 C C . MET A 1 99 ? 6.487 -9.323 -20.527 1.00 95.06 99 MET A C 1
ATOM 765 O O . MET A 1 99 ? 5.474 -8.856 -20.020 1.00 95.06 99 MET A O 1
ATOM 769 N N . TYR A 1 100 ? 7.356 -10.053 -19.826 1.00 95.12 100 TYR A N 1
ATOM 770 C CA . TYR A 1 100 ? 7.185 -10.358 -18.410 1.00 95.12 100 TYR A CA 1
ATOM 771 C C . TYR A 1 100 ? 7.058 -9.082 -17.579 1.00 95.12 100 TYR A C 1
ATOM 773 O O . TYR A 1 100 ? 6.169 -8.980 -16.742 1.00 95.12 100 TYR A O 1
ATOM 781 N N . VAL A 1 101 ? 7.923 -8.088 -17.811 1.00 95.06 101 VAL A N 1
ATOM 782 C CA . VAL A 1 101 ? 7.831 -6.802 -17.102 1.00 95.06 101 VAL A CA 1
ATOM 783 C C . VAL A 1 101 ? 6.512 -6.095 -17.399 1.00 95.06 101 VAL A C 1
ATOM 785 O O . VAL A 1 101 ? 5.908 -5.550 -16.480 1.00 95.06 101 VAL A O 1
ATOM 788 N N . HIS A 1 102 ? 6.073 -6.089 -18.658 1.00 96.12 102 HIS A N 1
ATOM 789 C CA . HIS A 1 102 ? 4.820 -5.461 -19.070 1.00 96.12 102 HIS A CA 1
ATOM 790 C C . HIS A 1 102 ? 3.611 -6.078 -18.365 1.00 96.12 102 HIS A C 1
ATOM 792 O O . HIS A 1 102 ? 2.890 -5.365 -17.670 1.00 96.12 102 HIS A O 1
ATOM 798 N N . GLU A 1 103 ? 3.445 -7.394 -18.488 1.00 94.25 103 GLU A N 1
ATOM 799 C CA . GLU A 1 103 ? 2.334 -8.139 -17.888 1.00 94.25 103 GLU A CA 1
ATOM 800 C C . GLU A 1 103 ? 2.355 -8.030 -16.361 1.00 94.25 103 GLU A C 1
ATOM 802 O O . GLU A 1 103 ? 1.348 -7.703 -15.745 1.00 94.25 103 GLU A O 1
ATOM 807 N N . PHE A 1 104 ? 3.526 -8.175 -15.733 1.00 93.81 104 PHE A N 1
ATOM 808 C CA . PHE A 1 104 ? 3.628 -8.053 -14.279 1.00 93.81 104 PHE A CA 1
ATOM 809 C C . PHE A 1 104 ? 3.255 -6.640 -13.806 1.00 93.81 104 PHE A C 1
ATOM 811 O O . PHE A 1 104 ? 2.609 -6.472 -12.775 1.00 93.81 104 PHE A O 1
ATOM 818 N N . MET A 1 105 ? 3.643 -5.590 -14.536 1.00 92.69 105 MET A N 1
ATOM 819 C CA . MET A 1 105 ? 3.220 -4.231 -14.193 1.00 92.69 105 MET A CA 1
ATOM 820 C C . MET A 1 105 ? 1.712 -4.022 -14.381 1.00 92.69 105 MET A C 1
ATOM 822 O O . MET A 1 105 ? 1.127 -3.302 -13.573 1.00 92.69 105 MET A O 1
ATOM 826 N N . LEU A 1 106 ? 1.082 -4.639 -15.387 1.00 92.00 106 LEU A N 1
ATOM 827 C CA . LEU A 1 106 ? -0.380 -4.644 -15.526 1.00 92.00 106 LEU A CA 1
ATOM 828 C C . LEU A 1 106 ? -1.043 -5.343 -14.331 1.00 92.00 106 LEU A C 1
ATOM 830 O O . LEU A 1 106 ? -1.920 -4.754 -13.705 1.00 92.00 106 LEU A O 1
ATOM 834 N N . ASP A 1 107 ? -0.543 -6.511 -13.922 1.00 87.75 107 ASP A N 1
ATOM 835 C CA . ASP A 1 107 ? -1.031 -7.224 -12.734 1.00 87.75 107 ASP A CA 1
ATOM 836 C C . ASP A 1 107 ? -0.907 -6.371 -11.461 1.00 87.75 107 ASP A C 1
ATOM 838 O O . ASP A 1 107 ? -1.806 -6.348 -10.614 1.00 87.75 107 ASP A O 1
ATOM 842 N N . ILE A 1 108 ? 0.196 -5.625 -11.312 1.00 84.50 108 ILE A N 1
ATOM 843 C CA . ILE A 1 108 ? 0.357 -4.663 -10.213 1.00 84.50 108 ILE A CA 1
ATOM 844 C C . ILE A 1 108 ? -0.721 -3.579 -10.291 1.00 84.50 108 ILE A C 1
ATOM 846 O O . ILE A 1 108 ? -1.294 -3.240 -9.263 1.00 84.50 108 ILE A O 1
ATOM 850 N N . LEU A 1 109 ? -1.015 -3.026 -11.470 1.00 84.38 109 LEU A N 1
ATOM 851 C CA . LEU A 1 109 ? -2.040 -1.987 -11.632 1.00 84.38 109 LEU A CA 1
ATOM 852 C C . LEU A 1 109 ? -3.453 -2.489 -11.322 1.00 84.38 109 LEU A C 1
ATOM 854 O O . LEU A 1 109 ? -4.243 -1.743 -10.730 1.00 84.38 109 LEU A O 1
ATOM 858 N N . ASP A 1 110 ? -3.755 -3.722 -11.713 1.00 80.69 110 ASP A N 1
ATOM 859 C CA . ASP A 1 110 ? -5.058 -4.350 -11.508 1.00 80.69 110 ASP A CA 1
ATOM 860 C C . ASP A 1 110 ? -5.260 -4.759 -10.047 1.00 80.69 110 ASP A C 1
ATOM 862 O O . ASP A 1 110 ? -6.337 -4.556 -9.482 1.00 80.69 110 ASP A O 1
ATOM 866 N N . SER A 1 111 ? -4.206 -5.253 -9.393 1.00 73.50 111 SER A N 1
ATOM 867 C CA . SER A 1 111 ? -4.236 -5.577 -7.962 1.00 73.50 111 SER A CA 1
ATOM 868 C C . SER A 1 111 ? -4.107 -4.349 -7.051 1.00 73.50 111 SER A C 1
ATOM 870 O O . SER A 1 111 ? -4.554 -4.393 -5.902 1.00 73.50 111 SER A O 1
ATOM 872 N N . ALA A 1 112 ? -3.555 -3.236 -7.546 1.00 69.44 112 ALA A N 1
ATOM 873 C CA . ALA A 1 112 ? -3.458 -1.969 -6.829 1.00 69.44 112 ALA A CA 1
ATOM 874 C C . ALA A 1 112 ? -4.836 -1.310 -6.674 1.00 69.44 112 ALA A C 1
ATOM 876 O O . ALA A 1 112 ? -5.302 -0.569 -7.552 1.00 69.44 112 ALA A O 1
ATOM 877 N N . SER A 1 113 ? -5.466 -1.517 -5.518 1.00 67.88 113 SER A N 1
ATOM 878 C CA . SER A 1 113 ? -6.572 -0.673 -5.069 1.00 67.88 113 SER A CA 1
ATOM 879 C C . SER A 1 113 ? -6.040 0.446 -4.170 1.00 67.88 113 SER A C 1
ATOM 881 O O . SER A 1 113 ? -5.278 0.218 -3.231 1.00 67.88 113 SER A O 1
ATOM 883 N N . TYR A 1 114 ? -6.429 1.678 -4.494 1.00 66.38 114 TYR A N 1
ATOM 884 C CA . TYR A 1 114 ? -6.093 2.868 -3.712 1.00 66.38 114 TYR A CA 1
ATOM 885 C C . TYR A 1 114 ? -6.923 2.950 -2.417 1.00 66.38 114 TYR A C 1
ATOM 887 O O . TYR A 1 114 ? -6.478 3.579 -1.465 1.00 66.38 114 TYR A O 1
ATOM 895 N N . ASP A 1 115 ? -8.049 2.225 -2.343 1.00 63.62 115 ASP A N 1
ATOM 896 C CA . ASP A 1 115 ? -8.931 2.115 -1.168 1.00 63.62 115 ASP A CA 1
ATOM 897 C C . ASP A 1 115 ? -8.556 0.934 -0.246 1.00 63.62 115 ASP A C 1
ATOM 899 O O . ASP A 1 115 ? -9.319 0.561 0.652 1.00 63.62 115 ASP A O 1
ATOM 903 N N . GLN A 1 116 ? -7.404 0.284 -0.462 1.00 65.56 116 GLN A N 1
ATOM 904 C CA . GLN A 1 116 ? -7.003 -0.907 0.306 1.00 65.56 116 GLN A CA 1
ATOM 905 C C . GLN A 1 116 ? -6.864 -0.633 1.796 1.00 65.56 116 GLN A C 1
ATOM 907 O O . GLN A 1 116 ? -7.197 -1.499 2.600 1.00 65.56 116 GLN A O 1
ATOM 912 N N . GLY A 1 117 ? -6.414 0.563 2.168 1.00 67.06 117 GLY A N 1
ATOM 913 C CA . GLY A 1 117 ? -6.377 0.966 3.567 1.00 67.06 117 GLY A CA 1
ATOM 914 C C . GLY A 1 117 ? -7.768 0.937 4.205 1.00 67.06 117 GLY A C 1
ATOM 915 O O . GLY A 1 117 ? -7.978 0.253 5.202 1.00 67.06 117 GLY A O 1
ATOM 916 N N . GLU A 1 118 ? -8.736 1.607 3.575 1.00 73.56 118 GLU A N 1
ATOM 917 C CA . GLU A 1 118 ? -10.116 1.706 4.062 1.00 73.56 118 GLU A CA 1
ATOM 918 C C . GLU A 1 118 ? -10.795 0.328 4.102 1.00 73.56 118 GLU A C 1
ATOM 920 O O . GLU A 1 118 ? -11.326 -0.080 5.133 1.00 73.56 118 GLU A O 1
ATOM 925 N N . THR A 1 119 ? -10.735 -0.427 3.002 1.00 75.81 119 THR A N 1
ATOM 926 C CA . THR A 1 119 ? -11.445 -1.711 2.879 1.00 75.81 119 THR A CA 1
ATOM 927 C C . THR A 1 119 ? -10.909 -2.757 3.856 1.00 75.81 119 THR A C 1
ATOM 929 O O . THR A 1 119 ? -11.697 -3.424 4.530 1.00 75.81 119 THR A O 1
ATOM 932 N N . ASN A 1 120 ? -9.582 -2.891 3.965 1.00 74.31 120 ASN A N 1
ATOM 933 C CA . ASN A 1 120 ? -8.968 -3.852 4.884 1.00 74.31 120 ASN A CA 1
ATOM 934 C C . ASN A 1 120 ? -9.297 -3.504 6.336 1.00 74.31 120 ASN A C 1
ATOM 936 O O . ASN A 1 120 ? -9.621 -4.386 7.129 1.00 74.31 120 ASN A O 1
ATOM 940 N N . MET A 1 121 ? -9.266 -2.217 6.676 1.00 78.69 121 MET A N 1
ATOM 941 C CA . MET A 1 121 ? -9.585 -1.759 8.019 1.00 78.69 121 MET A CA 1
ATOM 942 C C . MET A 1 121 ? -11.054 -2.005 8.366 1.00 78.69 121 MET A C 1
ATOM 944 O O . MET A 1 121 ? -11.331 -2.597 9.404 1.00 78.69 121 MET A O 1
ATOM 948 N N . ILE A 1 122 ? -11.994 -1.676 7.475 1.00 81.94 122 ILE A N 1
ATOM 949 C CA . ILE A 1 122 ? -13.422 -1.973 7.677 1.00 81.94 122 ILE A CA 1
ATOM 950 C C . ILE A 1 122 ? -13.635 -3.472 7.918 1.00 81.94 122 ILE A C 1
ATOM 952 O O . ILE A 1 122 ? -14.292 -3.847 8.887 1.00 81.94 122 ILE A O 1
ATOM 956 N N . GLN A 1 123 ? -13.035 -4.341 7.096 1.00 81.00 123 GLN A N 1
ATOM 957 C CA . GLN A 1 123 ? -13.152 -5.795 7.259 1.00 81.00 123 GLN A CA 1
ATOM 958 C C . GLN A 1 123 ? -12.671 -6.287 8.629 1.00 81.00 123 GLN A C 1
ATOM 960 O O . GLN A 1 123 ? -13.246 -7.229 9.175 1.00 81.00 123 GLN A O 1
ATOM 965 N N . LYS A 1 124 ? -11.641 -5.651 9.199 1.00 82.88 124 LYS A N 1
ATOM 966 C CA . LYS A 1 124 ? -11.124 -5.979 10.535 1.00 82.88 124 LYS A CA 1
ATOM 967 C C . LYS A 1 124 ? -12.019 -5.487 11.668 1.00 82.88 124 LYS A C 1
ATOM 969 O O . LYS A 1 124 ? -12.030 -6.112 12.722 1.00 82.88 124 LYS A O 1
ATOM 974 N N . LEU A 1 125 ? -12.789 -4.423 11.445 1.00 85.00 125 LEU A N 1
ATOM 975 C CA . LEU A 1 125 ? -13.680 -3.836 12.448 1.00 85.00 125 LEU A CA 1
ATOM 976 C C . LEU A 1 125 ? -15.069 -4.498 12.491 1.00 85.00 125 LEU A C 1
ATOM 978 O O . LEU A 1 125 ? -15.717 -4.458 13.535 1.00 85.00 125 LEU A O 1
ATOM 982 N N . ILE A 1 126 ? -15.524 -5.138 11.404 1.00 85.25 126 ILE A N 1
ATOM 983 C CA . ILE A 1 126 ? -16.842 -5.813 11.327 1.00 85.25 126 ILE A CA 1
ATOM 984 C C . ILE A 1 126 ? -17.085 -6.828 12.464 1.00 85.25 126 ILE A C 1
ATOM 986 O O . ILE A 1 126 ? -18.196 -6.868 12.986 1.00 85.25 126 ILE A O 1
ATOM 990 N N . PRO A 1 127 ? -16.103 -7.641 12.896 1.00 84.25 127 PRO A N 1
ATOM 991 C CA . PRO A 1 127 ? -16.296 -8.553 14.026 1.00 84.25 127 PRO A CA 1
ATOM 992 C C . PRO A 1 127 ? -16.478 -7.852 15.382 1.00 84.25 127 PRO A C 1
ATOM 994 O O . PRO A 1 127 ? -16.888 -8.494 16.343 1.00 84.25 127 PRO A O 1
ATOM 997 N N . ILE A 1 128 ? -16.154 -6.558 15.476 1.00 84.19 128 ILE A N 1
ATOM 998 C CA . ILE A 1 128 ? -16.147 -5.776 16.721 1.00 84.19 128 ILE A CA 1
ATOM 999 C C . ILE A 1 128 ? -17.418 -4.922 16.845 1.00 84.19 128 ILE A C 1
ATOM 1001 O O . ILE A 1 128 ? -17.944 -4.744 17.945 1.00 84.19 128 ILE A O 1
ATOM 1005 N N . ALA A 1 129 ? -17.936 -4.395 15.732 1.00 86.38 129 ALA A N 1
ATOM 1006 C CA . ALA A 1 129 ? -19.124 -3.548 15.727 1.00 86.38 129 ALA A CA 1
ATOM 1007 C C . ALA A 1 129 ? -20.046 -3.800 14.532 1.00 86.38 129 ALA A C 1
ATOM 1009 O O . ALA A 1 129 ? -19.627 -4.283 13.483 1.00 86.38 129 ALA A O 1
ATOM 1010 N N . ASP A 1 130 ? -21.313 -3.402 14.690 1.00 86.56 130 ASP A N 1
ATOM 1011 C CA . ASP A 1 130 ? -22.292 -3.427 13.604 1.00 86.56 130 ASP A CA 1
ATOM 1012 C C . ASP A 1 130 ? -21.754 -2.609 12.409 1.00 86.56 130 ASP A C 1
ATOM 1014 O O . ASP A 1 130 ? -21.310 -1.468 12.604 1.00 86.56 130 ASP A O 1
ATOM 1018 N N . PRO A 1 131 ? -21.810 -3.136 11.171 1.00 85.44 131 PRO A N 1
ATOM 1019 C CA . PRO A 1 131 ? -21.362 -2.425 9.975 1.00 85.44 131 PRO A CA 1
ATOM 1020 C C . PRO A 1 131 ? -21.931 -1.009 9.822 1.00 85.44 131 PRO A C 1
ATOM 1022 O O . PRO A 1 131 ? -21.260 -0.138 9.275 1.00 85.44 131 PRO A O 1
ATOM 1025 N N . ARG A 1 132 ? -23.140 -0.737 10.330 1.00 87.38 132 ARG A N 1
ATOM 1026 C CA . ARG A 1 132 ? -23.763 0.598 10.304 1.00 87.38 132 ARG A CA 1
ATOM 1027 C C . ARG A 1 132 ? -23.020 1.614 11.167 1.00 87.38 132 ARG A C 1
ATOM 1029 O O . ARG A 1 132 ? -23.029 2.799 10.843 1.00 87.38 132 ARG A O 1
ATOM 1036 N N . VAL A 1 133 ? -22.392 1.170 12.258 1.00 87.12 133 VAL A N 1
ATOM 1037 C CA . VAL A 1 133 ? -21.534 2.031 13.083 1.00 87.12 133 VAL A CA 1
ATOM 1038 C C . VAL A 1 133 ? -20.280 2.375 12.305 1.00 87.12 133 VAL A C 1
ATOM 1040 O O . VAL A 1 133 ? -19.946 3.546 12.202 1.00 87.12 133 VAL A O 1
ATOM 1043 N N . ILE A 1 134 ? -19.639 1.384 11.688 1.00 85.50 134 ILE A N 1
ATOM 1044 C CA . ILE A 1 134 ? -18.427 1.596 10.890 1.00 85.50 134 ILE A CA 1
ATOM 1045 C C . ILE A 1 134 ? -18.718 2.546 9.717 1.00 85.50 134 ILE A C 1
ATOM 1047 O O . ILE A 1 134 ? -17.972 3.494 9.493 1.00 85.50 134 ILE A O 1
ATOM 1051 N N . GLU A 1 135 ? -19.847 2.360 9.024 1.00 86.44 135 GLU A N 1
ATOM 1052 C CA . GLU A 1 135 ? -20.247 3.214 7.898 1.00 86.44 135 GLU A CA 1
ATOM 1053 C C . GLU A 1 135 ? -20.487 4.673 8.320 1.00 86.44 135 GLU A C 1
ATOM 1055 O O . GLU A 1 135 ? -20.175 5.590 7.562 1.00 86.44 135 GLU A O 1
ATOM 1060 N N . LYS A 1 136 ? -20.981 4.915 9.544 1.00 89.62 136 LYS A N 1
ATOM 1061 C CA . LYS A 1 136 ? -21.144 6.275 10.083 1.00 89.62 136 LYS A CA 1
ATOM 1062 C C . LYS A 1 136 ? -19.808 7.021 10.173 1.00 89.62 136 LYS A C 1
ATOM 1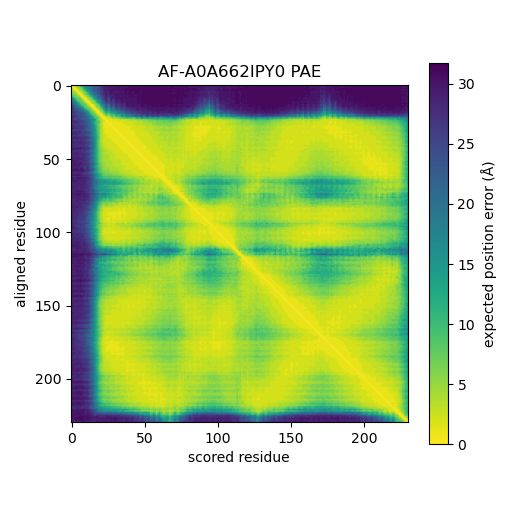064 O O . LYS A 1 136 ? -19.795 8.219 9.922 1.00 89.62 136 LYS A O 1
ATOM 1069 N N . TYR A 1 137 ? -18.727 6.311 10.501 1.00 86.50 137 TYR A N 1
ATOM 1070 C CA . TYR A 1 137 ? -17.372 6.859 10.660 1.00 86.50 137 TYR A CA 1
ATOM 1071 C C . TYR A 1 137 ? -16.501 6.715 9.402 1.00 86.50 137 TYR A C 1
ATOM 1073 O O . TYR A 1 137 ? -15.293 6.958 9.408 1.00 86.50 137 TYR A O 1
ATOM 1081 N N . ARG A 1 138 ? -17.105 6.299 8.287 1.00 84.88 138 ARG A N 1
ATOM 1082 C CA . ARG A 1 138 ? -16.424 6.196 6.999 1.00 84.88 138 ARG A CA 1
ATOM 1083 C C . ARG A 1 138 ? -15.812 7.523 6.519 1.00 84.88 138 ARG A C 1
ATOM 1085 O O . ARG A 1 138 ? -14.728 7.467 5.938 1.00 84.88 138 ARG A O 1
ATOM 1092 N N . PRO A 1 139 ? -16.438 8.703 6.710 1.00 88.12 139 PRO A N 1
ATOM 1093 C CA . PRO A 1 139 ? -15.814 9.979 6.351 1.00 88.12 139 PRO A CA 1
ATOM 1094 C C . PRO A 1 139 ? -14.494 10.239 7.089 1.00 88.12 139 PRO A C 1
ATOM 1096 O O . PRO A 1 139 ? -13.528 10.690 6.475 1.00 88.12 139 PRO A O 1
ATOM 1099 N N . GLU A 1 140 ? -14.429 9.914 8.376 1.00 87.94 140 GLU A N 1
ATOM 1100 C CA . GLU A 1 140 ? -13.239 10.032 9.216 1.00 87.94 140 GLU A CA 1
ATOM 1101 C C . GLU A 1 140 ? -12.158 9.050 8.754 1.00 87.94 140 GLU A C 1
ATOM 1103 O O . GLU A 1 140 ? -11.021 9.458 8.544 1.00 87.94 140 GLU A O 1
ATOM 1108 N N . LEU A 1 141 ? -12.520 7.795 8.453 1.00 85.06 141 LEU A N 1
ATOM 1109 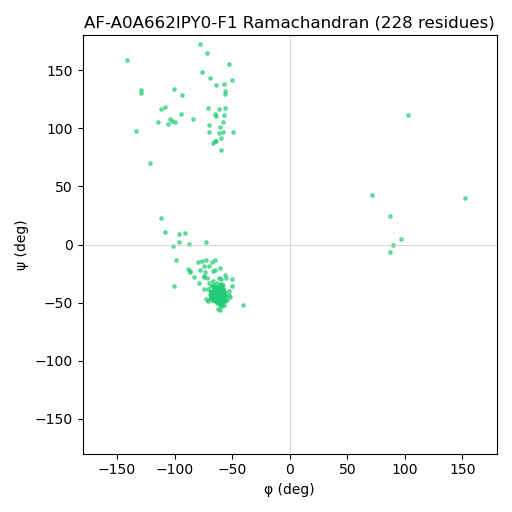C CA . LEU A 1 141 ? -11.584 6.825 7.865 1.00 85.06 141 LEU A CA 1
ATOM 1110 C C . LEU A 1 141 ? -11.003 7.300 6.526 1.00 85.06 141 LEU A C 1
ATOM 1112 O O . LEU A 1 141 ? -9.811 7.134 6.266 1.00 85.06 141 LEU A O 1
ATOM 1116 N N . LYS A 1 142 ? -11.837 7.901 5.671 1.00 86.25 142 LYS A N 1
ATOM 1117 C CA . LYS A 1 142 ? -11.399 8.468 4.388 1.00 86.25 142 LYS A CA 1
ATOM 1118 C C . LYS A 1 142 ? -10.473 9.656 4.568 1.00 86.25 142 LYS A C 1
ATOM 1120 O O . LYS A 1 142 ? -9.551 9.820 3.775 1.00 86.25 142 LYS A O 1
ATOM 1125 N N . THR A 1 143 ? -10.733 10.480 5.577 1.00 87.62 143 THR A N 1
ATOM 1126 C CA . THR A 1 143 ? -9.883 11.626 5.904 1.00 87.62 143 THR A CA 1
ATOM 1127 C C . THR A 1 143 ? -8.526 11.127 6.393 1.00 87.62 143 THR A C 1
ATOM 1129 O O . THR A 1 143 ? -7.516 11.484 5.788 1.00 87.62 143 THR A O 1
ATOM 1132 N N . ALA A 1 144 ? -8.519 10.159 7.313 1.00 87.00 144 ALA A N 1
ATOM 1133 C CA . ALA A 1 144 ? -7.302 9.601 7.896 1.00 87.00 144 ALA A CA 1
ATOM 1134 C C . ALA A 1 144 ? -6.394 8.938 6.854 1.00 87.00 144 ALA A C 1
ATOM 1136 O O . ALA A 1 144 ? -5.180 8.866 7.013 1.00 87.00 144 ALA A O 1
ATOM 1137 N N . LEU A 1 145 ? -6.974 8.413 5.774 1.00 88.69 145 LEU A N 1
ATOM 1138 C CA . LEU A 1 145 ? -6.244 7.683 4.739 1.00 88.69 145 LEU A CA 1
ATOM 1139 C C . LEU A 1 145 ? -6.122 8.446 3.420 1.00 88.69 145 LEU A C 1
ATOM 1141 O O . LEU A 1 145 ? -5.697 7.865 2.416 1.00 88.69 145 LEU A O 1
ATOM 1145 N N . LYS A 1 146 ? -6.470 9.733 3.388 1.00 90.44 146 LYS A N 1
ATOM 1146 C CA . LYS A 1 146 ? -6.508 10.524 2.156 1.00 90.44 146 LYS A CA 1
ATOM 1147 C C . LYS A 1 146 ? -5.139 10.617 1.487 1.00 90.44 146 LYS A C 1
ATOM 1149 O O . LYS A 1 146 ? -5.017 10.337 0.293 1.00 90.44 146 LYS A O 1
ATOM 1154 N N . GLU A 1 147 ? -4.107 10.984 2.237 1.00 90.94 147 GLU A N 1
ATOM 1155 C CA . GLU A 1 147 ? -2.742 11.149 1.726 1.00 90.94 147 GLU A CA 1
ATOM 1156 C C . GLU A 1 147 ? -2.171 9.800 1.270 1.00 90.94 147 GLU A C 1
ATOM 1158 O O . GLU A 1 147 ? -1.554 9.707 0.208 1.00 90.94 147 GLU A O 1
ATOM 1163 N N . VAL A 1 148 ? -2.464 8.727 2.011 1.00 90.31 148 VAL A N 1
ATOM 1164 C CA . VAL A 1 148 ? -2.096 7.352 1.639 1.00 90.31 148 VAL A CA 1
ATOM 1165 C C . VAL A 1 148 ? -2.747 6.951 0.314 1.00 90.31 148 VAL A C 1
ATOM 1167 O O . VAL A 1 148 ? -2.071 6.449 -0.586 1.00 90.31 148 VAL A O 1
ATOM 1170 N N . SER A 1 149 ? -4.045 7.211 0.167 1.00 88.94 149 SER A N 1
ATOM 1171 C CA . SER A 1 149 ? -4.805 6.903 -1.049 1.00 88.94 149 SER A CA 1
ATOM 1172 C C . SER A 1 149 ? -4.282 7.702 -2.246 1.00 88.94 149 SER A C 1
ATOM 1174 O O . SER A 1 149 ? -4.109 7.154 -3.335 1.00 88.94 149 SER A O 1
ATOM 1176 N N . SER A 1 150 ? -3.954 8.982 -2.033 1.00 89.44 150 SER A N 1
ATOM 1177 C CA . SER A 1 150 ? -3.344 9.858 -3.041 1.00 89.44 150 SER A CA 1
ATOM 1178 C C . SER A 1 150 ? -1.980 9.337 -3.507 1.00 89.44 150 SER A C 1
ATOM 1180 O O . SER A 1 150 ? -1.729 9.257 -4.712 1.00 89.44 150 SER A O 1
ATOM 1182 N N . LEU A 1 151 ? -1.123 8.902 -2.577 1.00 91.44 151 LEU A N 1
ATOM 1183 C CA . LEU A 1 151 ? 0.178 8.305 -2.888 1.00 91.44 151 LEU A CA 1
ATOM 1184 C C . LEU A 1 151 ? 0.033 7.020 -3.717 1.00 91.44 151 LEU A C 1
ATOM 1186 O O . LEU A 1 151 ? 0.695 6.865 -4.748 1.00 91.44 151 LEU A O 1
ATOM 1190 N N . LEU A 1 152 ? -0.841 6.102 -3.290 1.00 89.69 152 LEU A N 1
ATOM 1191 C CA . LEU A 1 152 ? -1.103 4.847 -4.004 1.00 89.69 152 LEU A CA 1
ATOM 1192 C C . LEU A 1 152 ? -1.640 5.115 -5.416 1.00 89.69 152 LEU A C 1
ATOM 1194 O O . LEU A 1 152 ? -1.184 4.498 -6.383 1.00 89.69 152 LEU A O 1
ATOM 1198 N N . TYR A 1 153 ? -2.547 6.084 -5.552 1.00 88.75 153 TYR A N 1
ATOM 1199 C CA . TYR A 1 153 ? -3.033 6.542 -6.849 1.00 88.75 153 TYR A CA 1
ATOM 1200 C C . TYR A 1 153 ? -1.907 7.124 -7.714 1.00 88.75 153 TYR A C 1
ATOM 1202 O O . TYR A 1 153 ? -1.817 6.805 -8.899 1.00 88.75 153 TYR A O 1
ATOM 1210 N N . GLY A 1 154 ? -1.016 7.936 -7.139 1.00 89.50 154 GLY A N 1
ATOM 1211 C CA . GLY A 1 154 ? 0.133 8.510 -7.839 1.00 89.50 154 GLY A CA 1
ATOM 1212 C C . GLY A 1 154 ? 1.057 7.444 -8.434 1.00 89.50 154 GLY A C 1
ATOM 1213 O O . GLY A 1 154 ? 1.467 7.557 -9.589 1.00 89.50 154 GLY A O 1
ATOM 1214 N N . ILE A 1 155 ? 1.323 6.371 -7.688 1.00 90.12 155 ILE A N 1
ATOM 1215 C CA . ILE A 1 155 ? 2.132 5.236 -8.157 1.00 90.12 155 ILE A CA 1
ATOM 1216 C C . ILE A 1 155 ? 1.416 4.470 -9.268 1.00 90.12 155 ILE A C 1
ATOM 1218 O O . ILE A 1 155 ? 2.030 4.153 -10.289 1.00 90.12 155 ILE A O 1
ATOM 1222 N N . LYS A 1 156 ? 0.110 4.226 -9.113 1.00 89.94 156 LYS A N 1
ATOM 1223 C CA . LYS A 1 156 ? -0.709 3.593 -10.153 1.00 89.94 156 LYS A CA 1
ATOM 1224 C C . LYS A 1 156 ? -0.682 4.407 -11.449 1.00 89.94 156 LYS A C 1
ATOM 1226 O O . LYS A 1 156 ? -0.398 3.871 -12.515 1.00 89.94 156 LYS A O 1
ATOM 1231 N N . ALA A 1 157 ? -0.905 5.715 -11.356 1.00 90.19 157 ALA A N 1
ATOM 1232 C CA . ALA A 1 157 ? -0.869 6.617 -12.501 1.00 90.19 157 ALA A CA 1
ATOM 1233 C C . ALA A 1 157 ? 0.521 6.670 -13.159 1.00 90.19 157 ALA A C 1
ATOM 1235 O O . ALA A 1 157 ? 0.620 6.733 -14.384 1.00 90.19 157 ALA A O 1
ATOM 1236 N N . ALA A 1 158 ? 1.597 6.613 -12.366 1.00 92.00 158 ALA A N 1
ATOM 1237 C CA . ALA A 1 158 ? 2.965 6.562 -12.875 1.00 92.00 158 ALA A CA 1
ATOM 1238 C C . ALA A 1 158 ? 3.228 5.287 -13.690 1.00 92.00 158 ALA A C 1
ATOM 1240 O O . ALA A 1 158 ? 3.766 5.365 -14.797 1.00 92.00 158 ALA A O 1
ATOM 1241 N N . ALA A 1 159 ? 2.821 4.128 -13.168 1.00 92.38 159 ALA A N 1
ATOM 1242 C CA . ALA A 1 159 ? 2.972 2.852 -13.856 1.00 92.38 159 ALA A CA 1
ATOM 1243 C C . ALA A 1 159 ? 2.088 2.760 -15.117 1.00 92.38 159 ALA A C 1
ATOM 1245 O O . ALA A 1 159 ? 2.604 2.395 -16.171 1.00 92.38 159 ALA A O 1
ATOM 1246 N N . ASP A 1 160 ? 0.816 3.178 -15.065 1.00 93.56 160 ASP A N 1
ATOM 1247 C CA . ASP A 1 160 ? -0.073 3.224 -16.244 1.00 93.56 160 ASP A CA 1
ATOM 1248 C C . ASP A 1 160 ? 0.498 4.133 -17.344 1.00 93.56 160 ASP A C 1
ATOM 1250 O O . ASP A 1 160 ? 0.590 3.745 -18.510 1.00 93.56 160 ASP A O 1
ATOM 1254 N N . MET A 1 161 ? 0.981 5.325 -16.977 1.00 93.81 161 MET A N 1
ATOM 1255 C C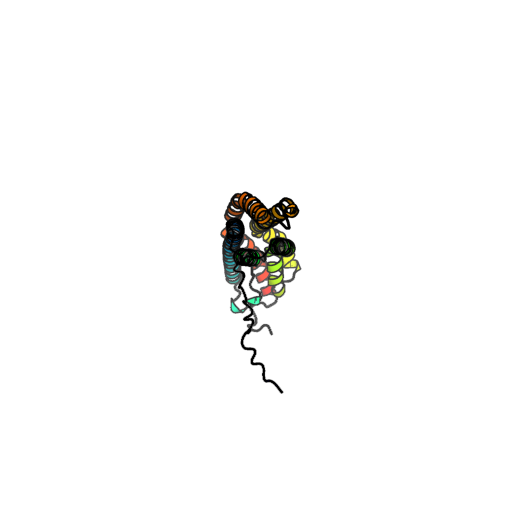A . MET A 1 161 ? 1.611 6.243 -17.927 1.00 93.81 161 MET A CA 1
ATOM 1256 C C . MET A 1 161 ? 2.861 5.636 -18.576 1.00 93.81 161 MET A C 1
ATOM 1258 O O . MET A 1 161 ? 3.042 5.773 -19.790 1.00 93.81 161 MET A O 1
ATOM 1262 N N . ALA A 1 162 ? 3.714 4.974 -17.789 1.00 95.44 162 ALA A N 1
ATOM 1263 C CA . ALA A 1 162 ? 4.909 4.312 -18.298 1.00 95.44 162 ALA A CA 1
ATOM 1264 C C . ALA A 1 162 ? 4.540 3.207 -19.302 1.00 95.44 162 ALA A C 1
ATOM 1266 O O . ALA A 1 162 ? 5.043 3.208 -20.426 1.00 95.44 162 ALA A O 1
ATOM 1267 N N . LEU A 1 163 ? 3.597 2.327 -18.951 1.00 95.94 163 LEU A N 1
ATOM 1268 C CA . LEU A 1 163 ? 3.151 1.245 -19.833 1.00 95.94 163 LEU A CA 1
ATOM 1269 C C . LEU A 1 163 ? 2.560 1.774 -21.141 1.00 95.94 163 LEU A C 1
ATOM 1271 O O . LEU A 1 163 ? 2.959 1.327 -22.218 1.00 95.94 163 LEU A O 1
ATOM 1275 N N . ARG A 1 164 ? 1.676 2.779 -21.077 1.00 95.19 164 ARG A N 1
ATOM 1276 C CA . ARG A 1 164 ? 1.060 3.381 -22.272 1.00 95.19 164 ARG A CA 1
ATOM 1277 C C . ARG A 1 164 ? 2.077 4.001 -23.224 1.00 95.19 164 ARG A C 1
ATOM 1279 O O . ARG A 1 164 ? 1.890 3.941 -24.434 1.00 95.19 164 ARG A O 1
ATOM 1286 N N . ARG A 1 165 ? 3.132 4.630 -22.700 1.00 95.94 165 ARG A N 1
ATOM 1287 C CA . ARG A 1 165 ? 4.154 5.301 -23.522 1.00 95.94 165 ARG A CA 1
ATOM 1288 C C . ARG A 1 165 ? 5.155 4.328 -24.133 1.00 95.94 165 ARG A C 1
ATOM 1290 O O . ARG A 1 165 ? 5.645 4.578 -25.237 1.00 95.94 165 ARG A O 1
ATOM 1297 N N . CYS A 1 166 ? 5.459 3.250 -23.419 1.00 97.31 166 CYS A N 1
ATOM 1298 C CA . CYS A 1 166 ? 6.533 2.335 -23.782 1.00 97.31 166 CYS A CA 1
ATOM 1299 C C . CYS A 1 166 ? 6.049 1.074 -24.510 1.00 97.31 166 CYS A C 1
ATOM 1301 O O . CYS A 1 166 ? 6.878 0.400 -25.112 1.00 97.31 166 CYS A O 1
ATOM 1303 N N . ASN A 1 167 ? 4.745 0.763 -24.533 1.00 95.81 167 ASN A N 1
ATOM 1304 C CA . ASN A 1 167 ? 4.197 -0.456 -25.156 1.00 95.81 167 ASN A CA 1
ATOM 1305 C C . ASN A 1 167 ? 4.668 -0.712 -26.603 1.00 95.81 167 ASN A C 1
ATOM 1307 O O . ASN A 1 167 ? 4.925 -1.848 -26.983 1.00 95.81 167 ASN A O 1
ATOM 1311 N N . LYS A 1 168 ? 4.853 0.338 -27.409 1.00 96.12 168 LYS A N 1
ATOM 1312 C CA . LYS A 1 168 ? 5.336 0.252 -28.796 1.00 96.12 168 LYS A CA 1
ATOM 1313 C C . LYS A 1 168 ? 6.772 -0.272 -28.927 1.00 96.12 168 LYS A C 1
ATOM 1315 O O . LYS A 1 168 ? 7.210 -0.557 -30.037 1.00 96.12 168 LYS A O 1
ATOM 1320 N N . LEU A 1 169 ? 7.513 -0.328 -27.820 1.00 97.00 169 LEU A N 1
ATOM 1321 C CA . LEU A 1 169 ? 8.886 -0.826 -27.741 1.00 97.00 169 LEU A CA 1
ATOM 1322 C C . LEU A 1 169 ? 8.947 -2.297 -27.298 1.00 97.00 169 LEU A C 1
ATOM 1324 O O . LEU A 1 169 ? 10.045 -2.829 -27.165 1.00 97.00 169 LEU A O 1
ATOM 1328 N N . LEU A 1 170 ? 7.805 -2.963 -27.084 1.00 94.88 170 LEU A N 1
ATOM 1329 C CA . LEU A 1 170 ? 7.773 -4.405 -26.829 1.00 94.88 170 LEU A CA 1
ATOM 1330 C C . LEU A 1 170 ? 8.437 -5.178 -27.980 1.00 94.88 170 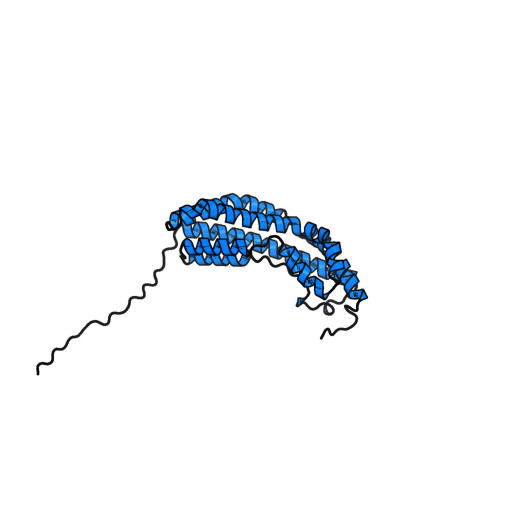LEU A C 1
ATOM 1332 O O . LEU A 1 170 ? 8.264 -4.861 -29.158 1.00 94.88 170 LEU A O 1
ATOM 1336 N N . GLY A 1 171 ? 9.231 -6.185 -27.627 1.00 93.19 171 GLY A N 1
ATOM 1337 C CA . GLY A 1 171 ? 10.150 -6.884 -28.523 1.00 93.19 171 GLY A CA 1
ATOM 1338 C C . GLY A 1 171 ? 11.530 -6.220 -28.629 1.00 93.19 171 GLY A C 1
ATOM 1339 O O . GLY A 1 171 ? 12.436 -6.799 -29.231 1.00 93.19 171 GLY A O 1
ATOM 1340 N N . ARG A 1 172 ? 11.728 -5.033 -28.035 1.00 95.25 172 ARG A N 1
ATOM 1341 C CA . ARG A 1 172 ? 13.011 -4.309 -27.965 1.00 95.25 172 ARG A CA 1
ATOM 1342 C C . ARG A 1 172 ? 13.405 -4.064 -26.512 1.00 95.25 172 ARG A C 1
ATOM 1344 O O . ARG A 1 172 ? 13.425 -2.933 -26.031 1.00 95.25 172 ARG A O 1
ATOM 1351 N N . LYS A 1 173 ? 13.773 -5.142 -25.817 1.00 93.56 173 LYS A N 1
ATOM 1352 C CA . LYS A 1 173 ? 14.039 -5.177 -24.368 1.00 93.56 173 LYS A CA 1
ATOM 1353 C C . LYS A 1 173 ? 14.797 -3.971 -23.793 1.00 93.56 173 LYS A C 1
ATOM 1355 O O . LYS A 1 173 ? 14.347 -3.392 -22.811 1.00 93.56 173 LYS A O 1
ATOM 1360 N N . SER A 1 174 ? 15.940 -3.597 -24.373 1.00 93.75 174 SER A N 1
ATOM 1361 C CA . SER A 1 174 ? 16.765 -2.490 -23.854 1.00 93.75 174 SER A CA 1
ATOM 1362 C C . SER A 1 174 ? 16.056 -1.130 -23.982 1.00 93.75 174 SER A C 1
ATOM 1364 O O . SER A 1 174 ? 15.940 -0.408 -22.992 1.00 93.75 174 SER A O 1
ATOM 1366 N N . GLU A 1 175 ? 15.485 -0.828 -25.157 1.00 96.44 175 GLU A N 1
ATOM 1367 C CA . GLU A 1 175 ? 14.694 0.392 -25.401 1.00 96.44 175 GLU A CA 1
ATOM 1368 C C . GLU A 1 175 ? 13.458 0.446 -24.489 1.00 96.44 175 GLU A C 1
ATOM 1370 O O . GLU A 1 175 ? 13.159 1.487 -23.902 1.00 96.44 175 GLU A O 1
ATOM 1375 N N . TYR A 1 176 ? 12.764 -0.685 -24.325 1.00 97.38 176 TYR A N 1
ATOM 1376 C CA . TYR A 1 176 ? 11.597 -0.795 -23.452 1.00 97.38 176 TYR A CA 1
ATOM 1377 C C . TYR A 1 176 ? 11.955 -0.529 -21.982 1.00 97.38 176 TYR A C 1
ATOM 1379 O O . TYR A 1 176 ? 11.322 0.307 -21.337 1.00 97.38 176 TYR A O 1
ATOM 1387 N N . PHE A 1 177 ? 12.998 -1.179 -21.454 1.00 97.50 177 PHE A N 1
ATOM 1388 C CA . PHE A 1 177 ? 13.438 -0.985 -20.067 1.00 97.50 177 PHE A CA 1
ATOM 1389 C C . PHE A 1 177 ? 13.880 0.445 -19.791 1.00 97.50 177 PHE A C 1
ATOM 1391 O O . PHE A 1 177 ? 13.475 1.011 -18.776 1.00 97.50 177 PHE A O 1
ATOM 1398 N N . SER A 1 178 ? 14.655 1.040 -20.701 1.00 97.06 178 SER A N 1
ATOM 1399 C CA . SER A 1 178 ? 15.068 2.438 -20.589 1.00 97.06 178 SER A CA 1
ATOM 1400 C C . SER A 1 178 ? 13.853 3.375 -20.550 1.00 97.06 178 SER A C 1
ATOM 1402 O O . SER A 1 178 ? 13.738 4.190 -19.635 1.00 97.06 178 SER A O 1
ATOM 1404 N N . CYS A 1 179 ? 12.883 3.181 -21.452 1.00 98.00 179 CYS A N 1
ATOM 1405 C CA . CYS A 1 179 ? 11.654 3.974 -21.496 1.00 98.00 179 CYS A CA 1
ATOM 1406 C C . CYS A 1 179 ? 10.831 3.872 -20.200 1.00 98.00 179 CYS A C 1
ATOM 1408 O O . CYS A 1 179 ? 10.382 4.894 -19.668 1.00 98.00 179 CYS A O 1
ATOM 1410 N N . ILE A 1 180 ? 10.628 2.659 -19.667 1.00 97.81 180 ILE A N 1
ATOM 1411 C CA . ILE A 1 180 ? 9.888 2.473 -18.410 1.00 97.81 180 ILE A CA 1
ATOM 1412 C C . ILE A 1 180 ? 10.648 3.139 -17.257 1.00 97.81 180 ILE A C 1
ATOM 1414 O O . ILE A 1 180 ? 10.054 3.896 -16.489 1.00 97.81 180 ILE A O 1
ATOM 1418 N N . ALA A 1 181 ? 11.960 2.903 -17.152 1.00 97.38 181 ALA A N 1
ATOM 1419 C CA . ALA A 1 181 ? 12.791 3.472 -16.096 1.00 97.38 181 ALA A CA 1
ATOM 1420 C C . ALA A 1 181 ? 12.740 5.006 -16.089 1.00 97.38 181 ALA A C 1
ATOM 1422 O O . ALA A 1 181 ? 12.581 5.606 -15.025 1.00 97.38 181 ALA A O 1
ATOM 1423 N N . GLU A 1 182 ? 12.837 5.641 -17.259 1.00 97.50 182 GLU A N 1
ATOM 1424 C CA . GLU A 1 182 ? 12.756 7.094 -17.406 1.00 97.50 182 GLU A CA 1
ATOM 1425 C C . GLU A 1 182 ? 11.404 7.633 -16.926 1.00 97.50 182 GLU A C 1
ATOM 1427 O O . GLU A 1 182 ? 11.365 8.507 -16.057 1.00 97.50 182 GLU A O 1
ATOM 1432 N N . ASN A 1 183 ? 10.293 7.062 -17.408 1.00 97.00 183 ASN A N 1
ATOM 1433 C CA . ASN A 1 183 ? 8.955 7.520 -17.026 1.00 97.00 183 ASN A CA 1
ATOM 1434 C C . ASN A 1 183 ? 8.702 7.366 -15.520 1.00 97.00 183 ASN A C 1
ATOM 1436 O O . ASN A 1 183 ? 8.168 8.285 -14.897 1.00 97.00 183 ASN A O 1
ATOM 1440 N N . LEU A 1 184 ? 9.120 6.250 -14.914 1.00 96.19 184 LEU A N 1
ATOM 1441 C CA . LEU A 1 184 ? 8.996 6.044 -13.469 1.00 96.19 184 LEU A CA 1
ATOM 1442 C C . LEU A 1 184 ? 9.866 7.037 -12.685 1.00 96.19 184 LEU A C 1
ATOM 1444 O O . LEU A 1 184 ? 9.399 7.643 -11.719 1.00 96.19 184 LEU A O 1
ATOM 1448 N N . ARG A 1 185 ? 11.110 7.274 -13.122 1.00 96.12 185 ARG A N 1
ATOM 1449 C CA . ARG A 1 185 ? 12.018 8.238 -12.481 1.00 96.12 185 ARG A CA 1
ATOM 1450 C C . ARG A 1 185 ? 11.494 9.661 -12.515 1.00 96.12 185 ARG A C 1
ATOM 1452 O O . ARG A 1 185 ? 11.648 10.369 -11.525 1.00 96.12 185 ARG A O 1
ATOM 1459 N N . THR A 1 186 ? 10.853 10.080 -13.603 1.00 95.62 186 THR A N 1
ATOM 1460 C CA . THR A 1 186 ? 10.222 11.405 -13.672 1.00 95.62 186 THR A CA 1
ATOM 1461 C C . THR A 1 186 ? 9.138 11.580 -12.603 1.00 95.62 186 THR A C 1
ATOM 1463 O O . THR A 1 186 ? 8.935 12.692 -12.121 1.00 95.62 186 THR A O 1
ATOM 1466 N N . GLN A 1 187 ? 8.466 10.499 -12.193 1.00 94.81 187 GLN A N 1
ATOM 1467 C CA . GLN A 1 187 ? 7.418 10.548 -11.168 1.00 94.81 187 GLN A CA 1
ATOM 1468 C C . GLN A 1 187 ? 7.958 10.435 -9.733 1.00 94.81 187 GLN A C 1
ATOM 1470 O O . GLN A 1 187 ? 7.311 10.926 -8.808 1.00 94.81 187 GLN A O 1
ATOM 1475 N N . LEU A 1 188 ? 9.151 9.861 -9.527 1.00 94.50 188 LEU A N 1
ATOM 1476 C CA . LEU A 1 188 ? 9.740 9.665 -8.193 1.00 94.50 188 LEU A CA 1
ATOM 1477 C C . LEU A 1 188 ? 9.787 10.934 -7.320 1.00 94.50 188 LEU A C 1
ATOM 1479 O O . LEU A 1 188 ? 9.400 10.838 -6.157 1.00 94.50 188 LEU A O 1
ATOM 1483 N N . PRO A 1 189 ? 10.194 12.128 -7.805 1.00 95.50 189 PRO A N 1
ATOM 1484 C CA . PRO A 1 189 ? 10.208 13.334 -6.973 1.00 95.50 189 PRO A CA 1
ATOM 1485 C C . PRO A 1 189 ? 8.834 13.714 -6.417 1.00 95.50 189 PRO A C 1
ATOM 1487 O O . PRO A 1 189 ? 8.739 14.197 -5.291 1.00 95.50 189 PRO A O 1
ATOM 1490 N N . ARG A 1 190 ? 7.770 13.495 -7.197 1.00 94.88 190 ARG A N 1
ATOM 1491 C CA . ARG A 1 190 ? 6.396 13.698 -6.736 1.00 94.88 190 ARG A CA 1
ATOM 1492 C C . ARG A 1 190 ? 6.010 12.624 -5.720 1.00 94.88 190 ARG A C 1
ATOM 1494 O O . ARG A 1 190 ? 5.572 12.976 -4.640 1.00 94.88 190 ARG A O 1
ATOM 1501 N N . ILE A 1 191 ? 6.254 11.347 -6.023 1.00 94.25 191 ILE A N 1
ATOM 1502 C CA . ILE A 1 191 ? 5.943 10.221 -5.122 1.00 94.25 191 ILE A CA 1
ATOM 1503 C C . ILE A 1 191 ? 6.630 10.392 -3.756 1.00 94.25 191 ILE A C 1
ATOM 1505 O O . ILE A 1 191 ? 6.016 10.140 -2.725 1.00 94.25 191 ILE A O 1
ATOM 1509 N N . ARG A 1 192 ? 7.890 10.852 -3.727 1.00 95.69 192 ARG A N 1
ATOM 1510 C CA . ARG A 1 192 ? 8.610 11.154 -2.478 1.00 95.69 192 ARG A CA 1
ATOM 1511 C C . ARG A 1 192 ? 7.919 12.253 -1.672 1.00 95.69 192 ARG A C 1
ATOM 1513 O O . ARG A 1 192 ? 7.733 12.084 -0.476 1.00 95.69 192 ARG A O 1
ATOM 1520 N N . ARG A 1 193 ? 7.512 13.343 -2.328 1.00 95.50 193 ARG A N 1
ATOM 1521 C CA . ARG A 1 193 ? 6.790 14.449 -1.685 1.00 95.50 193 ARG A CA 1
ATOM 1522 C C . ARG A 1 193 ? 5.446 13.989 -1.126 1.00 95.50 193 ARG A C 1
ATOM 1524 O O . ARG A 1 193 ? 5.174 14.213 0.044 1.00 95.50 193 ARG A O 1
ATOM 1531 N N . ASP A 1 194 ? 4.661 13.283 -1.934 1.00 94.06 194 ASP A N 1
ATOM 1532 C CA . ASP A 1 194 ? 3.359 12.748 -1.526 1.00 94.06 194 ASP A CA 1
ATOM 1533 C C . ASP A 1 194 ? 3.529 11.782 -0.326 1.00 94.06 194 ASP A C 1
ATOM 1535 O O . ASP A 1 194 ? 2.709 11.756 0.586 1.00 94.06 194 ASP A O 1
ATOM 1539 N N . ALA A 1 195 ? 4.636 11.031 -0.262 1.00 94.44 195 ALA A N 1
ATOM 1540 C CA . ALA A 1 195 ? 4.970 10.171 0.877 1.00 94.44 195 ALA A CA 1
ATOM 1541 C C . ALA A 1 195 ? 5.411 10.933 2.143 1.00 94.44 195 ALA A C 1
ATOM 1543 O O . ALA A 1 195 ? 5.231 10.428 3.253 1.00 94.44 195 ALA A O 1
ATOM 1544 N N . GLU A 1 196 ? 6.000 12.121 2.003 1.00 94.88 196 GLU A N 1
ATOM 1545 C CA . GLU A 1 196 ? 6.333 13.015 3.122 1.00 94.88 196 GLU A CA 1
ATOM 1546 C C . GLU A 1 196 ? 5.090 13.706 3.699 1.00 94.88 196 GLU A C 1
ATOM 1548 O O . GLU A 1 196 ? 5.055 14.007 4.892 1.00 94.88 196 GLU A O 1
ATOM 1553 N N . GLU A 1 197 ? 4.055 13.914 2.881 1.00 94.44 197 GLU A N 1
ATOM 1554 C CA . GLU A 1 197 ? 2.767 14.468 3.314 1.00 94.44 197 GLU A CA 1
ATOM 1555 C C . GLU A 1 197 ? 1.964 13.499 4.195 1.00 94.44 197 GLU A C 1
ATOM 1557 O O . GLU A 1 197 ? 1.099 13.940 4.953 1.00 94.44 197 GLU A O 1
ATOM 1562 N N . VAL A 1 198 ? 2.283 12.199 4.171 1.00 92.94 198 VAL A N 1
ATOM 1563 C CA . VAL A 1 198 ? 1.685 11.208 5.074 1.00 92.94 198 VAL A CA 1
ATOM 1564 C C . VAL A 1 198 ? 2.193 11.435 6.502 1.00 92.94 198 VAL A C 1
ATOM 1566 O O . VAL A 1 198 ? 3.318 11.060 6.849 1.00 92.94 198 VAL A O 1
ATOM 1569 N N . LYS A 1 199 ? 1.342 12.036 7.342 1.00 94.00 199 LYS A N 1
ATOM 1570 C CA . LYS A 1 199 ? 1.645 12.413 8.732 1.00 94.00 199 LYS A CA 1
ATOM 1571 C C . LYS A 1 199 ? 1.079 11.393 9.727 1.00 94.00 199 LYS A C 1
ATOM 1573 O O . LYS A 1 199 ? -0.121 11.439 9.987 1.00 94.00 199 LYS A O 1
ATOM 1578 N N . PRO A 1 200 ? 1.914 10.533 10.340 1.00 93.12 200 PRO A N 1
ATOM 1579 C CA . PRO A 1 200 ? 1.441 9.440 11.197 1.00 93.12 200 PRO A CA 1
ATOM 1580 C C . PRO A 1 200 ? 0.594 9.920 12.378 1.00 93.12 200 PRO A C 1
ATOM 1582 O O . PRO A 1 200 ? -0.431 9.321 12.666 1.00 93.12 200 PRO A O 1
ATOM 1585 N N . GLU A 1 201 ? 0.953 11.052 12.985 1.00 93.62 201 GLU A N 1
ATOM 1586 C CA . GLU A 1 201 ? 0.199 11.627 14.108 1.00 93.62 201 GLU A CA 1
ATOM 1587 C C . GLU A 1 201 ? -1.228 12.051 13.725 1.00 93.62 201 GLU A C 1
ATOM 1589 O O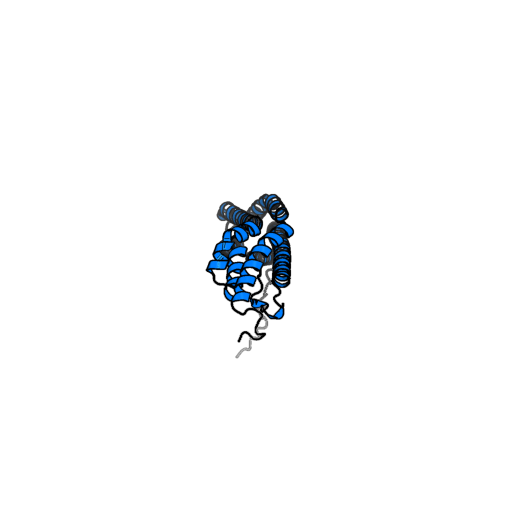 . GLU A 1 201 ? -2.160 11.825 14.487 1.00 93.62 201 GLU A O 1
ATOM 1594 N N . SER A 1 202 ? -1.427 12.621 12.528 1.00 92.62 202 SER A N 1
ATOM 1595 C CA . SER A 1 202 ? -2.776 12.990 12.055 1.00 92.62 202 SER A CA 1
ATOM 1596 C C . SER A 1 202 ? -3.628 11.742 11.850 1.00 92.62 202 SER A C 1
ATOM 1598 O O . SER A 1 202 ? -4.771 11.684 12.290 1.00 92.62 202 SER A O 1
ATOM 1600 N N . ILE A 1 203 ? -3.032 10.715 11.235 1.00 92.31 203 ILE A N 1
ATOM 1601 C CA . ILE A 1 203 ? -3.678 9.420 11.007 1.00 92.31 203 ILE A CA 1
ATOM 1602 C C . ILE A 1 203 ? -4.068 8.790 12.341 1.00 92.31 203 ILE A C 1
ATOM 1604 O O . ILE A 1 203 ? -5.193 8.330 12.493 1.00 92.31 203 ILE A O 1
ATOM 1608 N N . LYS A 1 204 ? -3.153 8.786 13.313 1.00 94.19 204 LYS A N 1
ATOM 1609 C CA . LYS A 1 204 ? -3.384 8.234 14.646 1.00 94.19 204 LYS A CA 1
ATOM 1610 C C . LYS A 1 204 ? -4.584 8.891 15.326 1.00 94.19 204 LYS A C 1
ATOM 1612 O O . LYS A 1 204 ? -5.480 8.179 15.771 1.00 94.19 204 LYS A O 1
ATOM 1617 N N . GLU A 1 205 ? -4.625 10.222 15.381 1.00 93.00 205 GLU A N 1
ATOM 1618 C CA . GLU A 1 205 ? -5.722 10.946 16.034 1.00 93.00 205 GLU A CA 1
ATOM 1619 C C . GLU A 1 205 ? -7.072 10.681 15.358 1.00 93.00 205 GLU A C 1
ATOM 1621 O O . GLU A 1 205 ? -8.053 10.373 16.034 1.00 93.00 205 GLU A O 1
ATOM 1626 N N . GLU A 1 206 ? -7.123 10.720 14.026 1.00 91.25 206 GLU A N 1
ATOM 1627 C CA . GLU A 1 206 ? -8.366 10.483 13.286 1.00 91.25 206 GLU A CA 1
ATOM 1628 C C . GLU A 1 206 ? -8.841 9.025 13.396 1.00 91.25 206 GLU A C 1
ATOM 1630 O O . GLU A 1 206 ? -10.028 8.771 13.615 1.00 91.25 206 GLU A O 1
ATOM 1635 N N . LEU A 1 207 ? -7.928 8.050 13.306 1.00 92.00 207 LEU A N 1
ATOM 1636 C CA . LEU A 1 207 ? -8.267 6.633 13.461 1.00 92.00 207 LEU A CA 1
ATOM 1637 C C . LEU A 1 207 ? -8.681 6.285 14.891 1.00 92.00 207 LEU A C 1
ATOM 1639 O O . LEU A 1 207 ? -9.581 5.463 15.072 1.00 92.00 207 LEU A O 1
ATOM 1643 N N . LYS A 1 208 ? -8.074 6.910 15.907 1.00 94.06 208 LYS A N 1
ATOM 1644 C CA . LYS A 1 208 ? -8.417 6.681 17.317 1.00 94.06 208 LYS A CA 1
ATOM 1645 C C . LYS A 1 208 ? -9.888 6.982 17.580 1.00 94.06 208 LYS A C 1
ATOM 1647 O O . LYS A 1 208 ? -10.548 6.186 18.241 1.00 94.06 208 LYS A O 1
ATOM 1652 N N . GLU A 1 209 ? -10.430 8.063 17.021 1.00 91.25 209 GLU A N 1
ATOM 1653 C CA . GLU A 1 209 ? -11.853 8.397 17.171 1.00 91.25 209 GLU A CA 1
ATOM 1654 C C . GLU A 1 209 ? -12.768 7.322 16.567 1.00 91.25 209 GLU A C 1
ATOM 1656 O O . GLU A 1 209 ? -13.748 6.903 17.193 1.00 91.25 209 GLU A O 1
ATOM 1661 N N . VAL A 1 210 ? -12.410 6.793 15.393 1.00 91.44 210 VAL A N 1
ATOM 1662 C CA . VAL A 1 210 ? -13.151 5.686 14.773 1.00 91.44 210 VAL A CA 1
ATOM 1663 C C . VAL A 1 210 ? -13.060 4.418 15.620 1.00 91.44 210 VAL A C 1
ATOM 1665 O O . VAL A 1 210 ? -14.074 3.762 15.877 1.00 91.44 210 VAL A O 1
ATOM 1668 N N . TYR A 1 211 ? -11.863 4.077 16.098 1.00 93.38 211 TYR A N 1
ATOM 1669 C CA . TYR A 1 211 ? -11.652 2.905 16.939 1.00 93.38 211 TYR A CA 1
ATOM 1670 C C . TYR A 1 211 ? -12.380 3.010 18.270 1.00 93.38 211 TYR A C 1
ATOM 1672 O O . TYR A 1 211 ? -13.007 2.035 18.672 1.00 93.38 211 TYR A O 1
ATOM 1680 N N . LYS A 1 212 ? -12.385 4.178 18.919 1.00 93.94 212 LYS A N 1
ATOM 1681 C CA . LYS A 1 212 ? -13.156 4.409 20.147 1.00 93.94 212 LYS A CA 1
ATOM 1682 C C . LYS A 1 212 ? -14.634 4.144 19.916 1.00 93.94 212 LYS A C 1
ATOM 1684 O O . LYS A 1 212 ? -15.221 3.367 20.660 1.00 93.94 212 LYS A O 1
ATOM 1689 N N . ALA A 1 213 ? -15.220 4.689 18.853 1.00 91.69 213 ALA A N 1
ATOM 1690 C CA . ALA A 1 213 ? -16.632 4.465 18.556 1.00 91.69 213 ALA A CA 1
ATOM 1691 C C . ALA A 1 213 ? -16.964 2.983 18.294 1.00 91.69 213 ALA A C 1
ATOM 1693 O O . ALA A 1 213 ? -17.979 2.469 18.775 1.00 91.69 213 ALA A O 1
ATOM 1694 N N . VAL A 1 214 ? -16.098 2.280 17.557 1.00 91.12 214 VAL A N 1
ATOM 1695 C CA . VAL A 1 214 ? -16.245 0.842 17.287 1.00 91.12 214 VAL A CA 1
ATOM 1696 C C . VAL A 1 214 ? -16.111 0.018 18.568 1.00 91.12 214 VAL A C 1
ATOM 1698 O O . VAL A 1 214 ? -16.935 -0.858 18.830 1.00 91.12 214 VAL A O 1
ATOM 1701 N N . LEU A 1 215 ? -15.114 0.318 19.395 1.00 92.69 215 LEU A N 1
ATOM 1702 C CA . LEU A 1 215 ? -14.846 -0.378 20.649 1.00 92.69 215 LEU A CA 1
ATOM 1703 C C . LEU A 1 215 ? -15.930 -0.114 21.700 1.00 92.69 215 LEU A C 1
ATOM 1705 O O . LEU A 1 215 ? -16.364 -1.046 22.370 1.00 92.69 215 LEU A O 1
ATOM 1709 N N . GLU A 1 216 ? -16.433 1.116 21.817 1.00 93.38 216 GLU A N 1
ATOM 1710 C CA . GLU A 1 216 ? -17.574 1.452 22.677 1.00 93.38 216 GLU A CA 1
ATOM 1711 C C . GLU A 1 216 ? -18.837 0.705 22.261 1.00 93.38 216 GLU A C 1
ATOM 1713 O O . GLU A 1 216 ? -19.595 0.240 23.117 1.00 93.38 216 GLU A O 1
ATOM 1718 N N . HIS A 1 217 ? -19.075 0.585 20.952 1.00 91.94 217 HIS A N 1
ATOM 1719 C CA . HIS A 1 217 ? -20.158 -0.243 20.451 1.00 91.94 217 HIS A CA 1
ATOM 1720 C C . HIS A 1 217 ? -19.934 -1.700 20.852 1.00 91.94 217 HIS A C 1
ATOM 1722 O O . HIS A 1 217 ? -20.786 -2.258 21.532 1.00 91.94 217 HIS A O 1
ATOM 1728 N N . GLY A 1 218 ? -18.786 -2.295 20.519 1.00 88.56 218 GLY A N 1
ATOM 1729 C CA . GLY A 1 218 ? -18.471 -3.677 20.889 1.00 88.56 218 GLY A CA 1
ATOM 1730 C C . GLY A 1 218 ? -18.641 -3.941 22.388 1.00 88.56 218 GLY A C 1
ATOM 1731 O O . GLY A 1 218 ? -19.268 -4.927 22.775 1.00 88.56 218 GLY A O 1
ATOM 1732 N N . LYS A 1 219 ? -18.174 -3.022 23.243 1.00 89.56 219 LYS A N 1
ATOM 1733 C CA . LYS A 1 219 ? -18.306 -3.115 24.705 1.00 89.56 219 LYS A CA 1
ATOM 1734 C C . LYS A 1 219 ? -19.761 -3.199 25.156 1.00 89.56 219 LYS A C 1
ATOM 1736 O O . LYS A 1 219 ? -20.082 -4.024 26.001 1.00 89.56 219 LYS A O 1
ATOM 1741 N N . LYS A 1 220 ? -20.657 -2.396 24.568 1.00 87.94 220 LYS A N 1
ATOM 1742 C CA . LYS A 1 220 ? -22.105 -2.446 24.864 1.00 87.94 220 LYS A CA 1
ATOM 1743 C C . LYS A 1 220 ? -22.740 -3.803 24.543 1.00 87.94 220 LYS A C 1
ATOM 1745 O O . LYS A 1 220 ? -23.807 -4.094 25.073 1.00 87.94 220 LYS A O 1
ATOM 1750 N N . TYR A 1 221 ? -22.103 -4.609 23.694 1.00 84.56 221 TYR A N 1
ATOM 1751 C CA . TYR A 1 221 ? -22.568 -5.935 23.286 1.00 84.56 221 TYR A CA 1
ATOM 1752 C C . TYR A 1 221 ? -21.675 -7.073 23.811 1.00 84.56 221 TYR A C 1
ATOM 1754 O O . TYR A 1 221 ? -21.685 -8.167 23.253 1.00 84.56 221 TYR A O 1
ATOM 1762 N N . GLY A 1 222 ? -20.927 -6.836 24.894 1.00 81.31 222 GLY A N 1
ATOM 1763 C CA . GLY A 1 222 ? -20.206 -7.884 25.626 1.00 81.31 222 GLY A CA 1
ATOM 1764 C C . GLY A 1 222 ? -18.729 -8.052 25.261 1.00 81.31 222 GLY A C 1
ATOM 1765 O O . GLY A 1 222 ? -18.068 -8.950 25.789 1.00 81.31 222 GLY A O 1
ATOM 1766 N N . LEU A 1 223 ? -18.163 -7.194 24.401 1.00 81.69 223 LEU A N 1
ATOM 1767 C CA . LEU A 1 223 ? -16.719 -7.196 24.146 1.00 81.69 223 LEU A CA 1
ATOM 1768 C C . LEU A 1 223 ? -15.946 -6.876 25.433 1.00 81.69 223 LEU A C 1
ATOM 1770 O O . LEU A 1 223 ? -16.050 -5.780 25.982 1.00 81.69 223 LEU A O 1
ATOM 1774 N N . GLY A 1 224 ? -15.140 -7.837 25.889 1.00 71.00 224 GLY A N 1
ATOM 1775 C CA . GLY A 1 224 ? -14.335 -7.725 27.108 1.00 71.00 224 GLY A CA 1
ATOM 1776 C C . GLY A 1 224 ? -15.020 -8.194 28.391 1.00 71.00 224 GLY A C 1
ATOM 1777 O O . GLY A 1 224 ? -14.374 -8.175 29.435 1.00 71.00 224 GLY A O 1
ATOM 1778 N N . GLU A 1 225 ? -16.272 -8.659 28.328 1.00 68.25 225 GLU A N 1
ATOM 1779 C CA . GLU A 1 225 ? -16.969 -9.248 29.483 1.00 68.25 225 GLU A CA 1
ATOM 1780 C C . GLU A 1 225 ? -16.625 -10.734 29.686 1.00 68.25 225 GLU A C 1
ATOM 1782 O O . GLU A 1 225 ? -16.612 -11.212 30.820 1.00 68.25 225 GLU A O 1
ATOM 1787 N N . TYR A 1 226 ? -16.270 -11.452 28.611 1.00 58.28 226 TYR A N 1
ATOM 1788 C CA . TYR A 1 226 ? -15.862 -12.859 28.661 1.00 58.28 226 TYR A CA 1
ATOM 1789 C C . TYR A 1 226 ? -14.533 -13.080 27.912 1.00 58.28 226 TYR A C 1
ATOM 1791 O O . TYR A 1 226 ? -14.414 -12.663 26.760 1.00 58.28 226 TYR A O 1
ATOM 1799 N N . PRO A 1 227 ? -13.530 -13.758 28.508 1.00 51.78 227 PRO A N 1
ATOM 1800 C CA . PRO A 1 227 ? -12.213 -13.949 27.889 1.00 51.78 227 PRO A CA 1
ATOM 1801 C C . PRO A 1 227 ? -12.178 -14.957 26.725 1.00 51.78 227 PRO A C 1
ATOM 1803 O O . PRO A 1 227 ? -11.103 -15.231 26.199 1.00 51.78 227 PRO A O 1
ATOM 1806 N N . TYR A 1 228 ? -13.313 -15.537 26.328 1.00 46.06 228 TYR A N 1
ATOM 1807 C CA . TYR A 1 228 ? -13.357 -16.637 25.365 1.00 46.06 228 TYR A CA 1
ATOM 1808 C C . TYR A 1 228 ? -14.428 -16.393 24.303 1.00 46.06 228 TYR A C 1
ATOM 1810 O O . TYR A 1 228 ? -15.602 -16.683 24.512 1.00 46.06 228 TYR A O 1
ATOM 1818 N N . TRP A 1 229 ? -13.998 -15.885 23.150 1.00 47.78 229 TRP A N 1
ATOM 1819 C CA . TRP A 1 229 ? -14.735 -16.029 21.898 1.00 47.78 229 TRP A CA 1
ATOM 1820 C C . TRP A 1 229 ? -14.354 -17.397 21.307 1.00 47.78 229 TRP A C 1
ATOM 1822 O O . TRP A 1 229 ? -13.209 -17.576 20.888 1.00 47.78 229 TRP A O 1
ATOM 1832 N N . TYR A 1 230 ? -15.279 -18.361 21.349 1.00 39.78 230 TYR A N 1
ATOM 1833 C CA . TYR A 1 230 ? -15.230 -19.619 20.590 1.00 39.78 230 TYR A CA 1
ATOM 1834 C C . TYR A 1 230 ? -16.243 -19.556 19.451 1.00 39.78 230 TYR A C 1
ATOM 1836 O O . TYR A 1 230 ? -17.369 -19.075 19.713 1.00 39.78 230 TYR A O 1
#

Nearest PDB structures (foldseek):
  8snb-assembly1_8K  TM=2.800E-01  e=5.067E+00  Strongylocentrotus purpuratus

Mean predicted aligned error: 8.74 Å

Sequence (230 aa):
MRFVKKRGGWRVLNLHAVVVAVTAEAKELASALKEMARILKDVRRKVYDASEEAFEEAMREVGISEWAVPSVFRPTMVFTVDAPLGSLASAVEKGVDDMYVHEFMLDILDSASYDQGETNMIQKLIPIADPRVIEKYRPELKTALKEVSSLLYGIKAAADMALRRCNKLLGRKSEYFSCIAENLRTQLPRIRRDAEEVKPESIKEELKEVYKAVLEHGKKYGLGEYPYWY

Solvent-accessible surface area (backbone atoms only — not comparable to full-atom values): 12322 Å² total; per-residue (Å²): 141,82,90,76,88,79,80,87,77,85,77,74,78,77,79,69,77,75,74,54,76,64,44,72,35,34,52,48,27,21,50,43,31,39,50,53,17,48,54,45,48,55,48,42,49,44,50,33,54,22,49,45,52,16,43,54,51,22,30,58,76,72,67,42,54,80,76,45,55,56,74,88,48,48,66,54,59,58,72,77,50,28,63,54,32,41,49,50,18,55,39,35,62,69,42,59,57,50,66,59,54,51,54,53,52,50,53,45,51,73,65,46,58,48,57,37,51,58,54,45,30,50,65,25,44,47,89,48,25,62,63,69,59,54,57,70,40,40,67,46,52,49,60,41,41,41,49,58,27,50,36,47,43,52,52,44,53,35,51,52,52,20,50,72,72,28,55,88,32,67,94,37,49,62,65,26,32,40,45,34,24,50,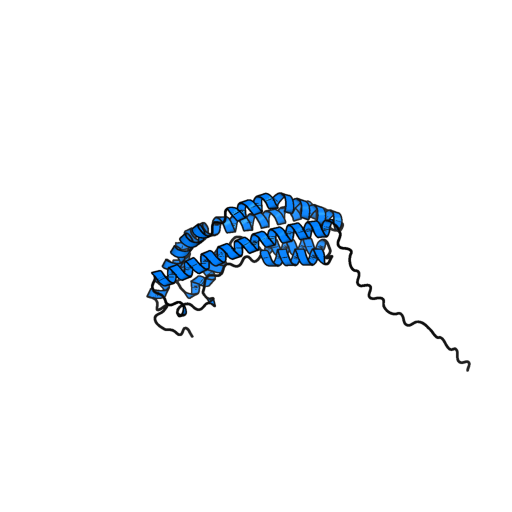44,43,49,70,41,43,70,56,54,54,51,41,53,65,65,51,50,40,67,59,29,16,58,41,45,18,56,47,40,34,55,37,49,52,49,18,41,77,74,50,50,52,76,54,89,71,91,128

Foldseek 3Di:
DDDDDDDDDPPPPPPPPPQVPLDPLLLLLLVLLLLLLVLLVVLQVLQQVLQQLLLVVLCVVLVFDPLLQPPQLRFHADQPQNVLSNVLSVVSRSPDFLVVSLVSLVVSLVPQDLCSNVVSRLVSLVVQAPSVLLVVLSVLSCVLCVLSSVLSVLQSVLSVVLSVVLVVCHVVRSSSSNSSSVSSVVSSVVSNVSSVVNDSNSSNVSSSVSSNSSNNRSVVVCRRVDSDDD